Protein AF-A0A7Z1TUD6-F1 (afdb_monomer_lite)

Structure (mmCIF, N/CA/C/O backbone):
data_AF-A0A7Z1TUD6-F1
#
_entry.id   AF-A0A7Z1TUD6-F1
#
loop_
_atom_site.group_PDB
_atom_site.id
_atom_site.type_symbol
_atom_site.label_atom_id
_atom_site.label_alt_id
_atom_site.label_comp_id
_atom_site.label_asym_id
_atom_site.label_entity_id
_atom_site.label_seq_id
_atom_site.pdbx_PDB_ins_code
_atom_site.Cartn_x
_atom_site.Cartn_y
_atom_site.Cartn_z
_atom_site.occupancy
_atom_site.B_iso_or_equiv
_atom_site.auth_seq_id
_atom_site.auth_comp_id
_atom_site.auth_asym_id
_atom_site.auth_atom_id
_atom_site.pdbx_PDB_model_num
ATOM 1 N N . MET A 1 1 ? 1.712 -9.364 45.828 1.00 60.12 1 MET A N 1
ATOM 2 C CA . MET A 1 1 ? 0.567 -9.128 44.915 1.00 60.12 1 MET A CA 1
ATOM 3 C C . MET A 1 1 ? 0.888 -8.122 43.813 1.00 60.12 1 MET A C 1
ATOM 5 O O . MET A 1 1 ? 0.816 -8.519 42.663 1.00 60.12 1 MET A O 1
ATOM 9 N N . ARG A 1 2 ? 1.314 -6.882 44.109 1.00 55.66 2 ARG A N 1
ATOM 10 C CA . ARG A 1 2 ? 1.578 -5.843 43.081 1.00 55.66 2 ARG A CA 1
ATOM 11 C C . ARG A 1 2 ? 2.546 -6.240 41.950 1.00 55.66 2 ARG A C 1
ATOM 13 O O . ARG A 1 2 ? 2.266 -5.951 40.797 1.00 55.66 2 ARG A O 1
ATOM 20 N N . THR A 1 3 ? 3.640 -6.934 42.254 1.00 51.09 3 THR A N 1
ATOM 21 C CA . THR A 1 3 ? 4.621 -7.395 41.251 1.00 51.09 3 THR A CA 1
ATOM 22 C C . THR A 1 3 ? 4.080 -8.485 40.325 1.00 51.09 3 THR A C 1
ATOM 24 O O . THR A 1 3 ? 4.372 -8.472 39.138 1.00 51.09 3 THR A O 1
ATOM 27 N N . TRP A 1 4 ? 3.240 -9.386 40.835 1.00 43.59 4 TRP A N 1
ATOM 28 C CA . TRP A 1 4 ? 2.628 -10.454 40.037 1.00 43.59 4 TRP A CA 1
ATOM 29 C C . TRP A 1 4 ? 1.548 -9.925 39.086 1.00 43.59 4 TRP A C 1
ATOM 31 O O . TRP A 1 4 ? 1.472 -10.371 37.947 1.00 43.59 4 TRP A O 1
ATOM 41 N N . CYS A 1 5 ? 0.769 -8.927 39.517 1.00 48.91 5 CYS A N 1
ATOM 42 C CA . CYS A 1 5 ? -0.204 -8.256 38.652 1.00 48.91 5 CYS A CA 1
ATOM 43 C C . CYS A 1 5 ? 0.473 -7.492 37.502 1.00 48.91 5 CYS A C 1
ATOM 45 O O . CYS A 1 5 ? -0.014 -7.540 36.379 1.00 48.91 5 CYS A O 1
ATOM 47 N N . LEU A 1 6 ? 1.613 -6.837 37.758 1.00 43.72 6 LEU A N 1
ATOM 48 C CA . LEU A 1 6 ? 2.380 -6.136 36.720 1.00 43.72 6 LEU A CA 1
ATOM 49 C C . LEU A 1 6 ? 2.979 -7.100 35.687 1.00 43.72 6 LEU A C 1
ATOM 51 O O . LEU A 1 6 ? 2.879 -6.845 34.492 1.00 43.72 6 LEU A O 1
ATOM 55 N N . VAL A 1 7 ? 3.555 -8.224 36.126 1.00 47.66 7 VAL A N 1
ATOM 56 C CA . VAL A 1 7 ? 4.116 -9.234 35.210 1.00 47.66 7 VAL A CA 1
ATOM 57 C C . VAL A 1 7 ?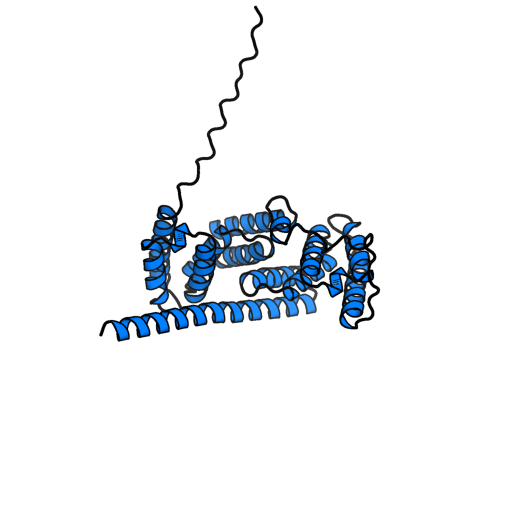 3.024 -9.871 34.346 1.00 47.66 7 VAL A C 1
ATOM 59 O O . VAL A 1 7 ? 3.207 -9.994 33.139 1.00 47.66 7 VAL A O 1
ATOM 62 N N . ALA A 1 8 ? 1.872 -10.220 34.925 1.00 41.47 8 ALA A N 1
ATOM 63 C CA . ALA A 1 8 ? 0.756 -10.782 34.164 1.00 41.47 8 ALA A CA 1
ATOM 64 C C . ALA A 1 8 ? 0.196 -9.789 33.128 1.00 41.47 8 ALA A C 1
ATOM 66 O O . ALA A 1 8 ? -0.029 -10.172 31.983 1.00 41.47 8 ALA A O 1
ATOM 67 N N . ALA A 1 9 ? 0.039 -8.511 33.495 1.00 51.41 9 ALA A N 1
ATOM 68 C CA . ALA A 1 9 ? -0.443 -7.475 32.580 1.00 51.41 9 ALA A CA 1
ATOM 69 C C . ALA A 1 9 ? 0.515 -7.241 31.396 1.00 51.41 9 ALA A C 1
ATOM 71 O O . ALA A 1 9 ? 0.067 -7.130 30.257 1.00 51.41 9 ALA A O 1
ATOM 72 N N . VAL A 1 10 ? 1.832 -7.232 31.640 1.00 60.38 10 VAL A N 1
ATOM 73 C CA . VAL A 1 10 ? 2.840 -7.097 30.572 1.00 60.38 10 VAL A CA 1
ATOM 74 C C . VAL A 1 10 ? 2.823 -8.304 29.630 1.00 60.38 10 VAL A C 1
ATOM 76 O O . VAL A 1 10 ? 2.875 -8.124 28.417 1.00 60.38 10 VAL A O 1
ATOM 79 N N . VAL A 1 11 ? 2.704 -9.528 30.154 1.00 54.75 11 VAL A N 1
ATOM 80 C CA . VAL A 1 11 ? 2.648 -10.746 29.324 1.00 54.75 11 VAL A CA 1
ATOM 81 C C . VAL A 1 11 ? 1.405 -10.763 28.429 1.00 54.75 11 VAL A C 1
ATOM 83 O O . VAL A 1 11 ? 1.514 -11.100 27.252 1.00 54.75 11 VAL A O 1
ATOM 86 N N . VAL A 1 12 ? 0.243 -10.357 28.951 1.00 59.28 12 VAL A N 1
ATOM 87 C CA . VAL A 1 12 ? -1.002 -10.279 28.167 1.00 59.28 12 VAL A CA 1
ATOM 88 C C . VAL A 1 12 ? -0.903 -9.210 27.077 1.00 59.28 12 VAL A C 1
ATOM 90 O O . VAL A 1 12 ? -1.203 -9.504 25.923 1.00 59.28 12 VAL A O 1
ATOM 93 N N . ALA A 1 13 ? -0.411 -8.010 27.399 1.00 60.38 13 ALA A N 1
ATOM 94 C CA . ALA A 1 13 ? -0.247 -6.935 26.417 1.00 60.38 13 ALA A CA 1
ATOM 95 C C . ALA A 1 13 ? 0.698 -7.330 25.266 1.00 60.38 13 ALA A C 1
ATOM 97 O O . ALA A 1 13 ? 0.404 -7.069 24.100 1.00 60.38 13 ALA A O 1
ATOM 98 N N . VAL A 1 14 ? 1.805 -8.017 25.577 1.00 69.81 14 VAL A N 1
ATOM 99 C CA . VAL A 1 14 ? 2.738 -8.534 24.563 1.00 69.81 14 VAL A CA 1
ATOM 100 C C . VAL A 1 14 ? 2.081 -9.616 23.702 1.00 69.81 14 VAL A C 1
ATOM 102 O O . VAL A 1 14 ? 2.233 -9.591 22.485 1.00 69.81 14 VAL A O 1
ATOM 105 N N . ALA A 1 15 ? 1.325 -10.543 24.296 1.00 63.84 15 ALA A N 1
ATOM 106 C CA . ALA A 1 15 ? 0.640 -11.595 23.546 1.00 63.84 15 ALA A CA 1
ATOM 107 C C . ALA A 1 15 ? -0.425 -11.037 22.584 1.00 63.84 15 ALA A C 1
ATOM 109 O O . ALA A 1 15 ? -0.518 -11.500 21.448 1.00 63.84 15 ALA A O 1
ATOM 110 N N . VAL A 1 16 ? -1.185 -10.019 23.006 1.00 71.44 16 VAL A N 1
ATOM 111 C CA . VAL A 1 16 ? -2.174 -9.337 22.153 1.00 71.44 16 VAL A CA 1
ATOM 112 C C . VAL A 1 16 ? -1.493 -8.622 20.988 1.00 71.44 16 VAL A C 1
ATOM 114 O O . VAL A 1 16 ? -1.919 -8.785 19.847 1.00 71.44 16 VAL A O 1
ATOM 117 N N . ALA A 1 17 ? -0.401 -7.894 21.244 1.00 73.00 17 ALA A N 1
ATOM 118 C CA . ALA A 1 17 ? 0.365 -7.253 20.179 1.00 73.00 17 ALA A CA 1
ATOM 119 C C . ALA A 1 17 ? 0.900 -8.287 19.172 1.00 73.00 17 ALA A C 1
ATOM 121 O O . ALA A 1 17 ? 0.728 -8.118 17.969 1.00 73.00 17 ALA A O 1
ATOM 122 N N . LEU A 1 18 ? 1.481 -9.395 19.647 1.00 73.69 18 LEU A N 1
ATOM 123 C CA . LEU A 1 18 ? 1.974 -10.467 18.777 1.00 73.69 18 LEU A CA 1
ATOM 124 C C . LEU A 1 18 ? 0.861 -11.093 17.926 1.00 73.69 18 LEU A C 1
ATOM 126 O O . LEU A 1 18 ? 1.078 -11.322 16.740 1.00 73.69 18 LEU A O 1
ATOM 130 N N . GLY A 1 19 ? -0.326 -11.332 18.494 1.00 77.75 19 GLY A N 1
ATOM 131 C CA . GLY A 1 19 ? -1.481 -11.837 17.742 1.00 77.75 19 GLY A CA 1
ATOM 132 C C . GLY A 1 19 ? -1.977 -10.856 16.674 1.00 77.75 19 GLY A C 1
ATOM 133 O O . GLY A 1 19 ? -2.267 -11.260 15.547 1.00 77.75 19 GLY A O 1
ATOM 134 N N . ALA A 1 20 ? -1.999 -9.561 16.996 1.00 79.88 20 ALA A N 1
ATOM 135 C CA . ALA A 1 20 ? -2.375 -8.495 16.072 1.00 79.88 20 ALA A CA 1
ATOM 136 C C . ALA A 1 20 ? -1.410 -8.395 14.875 1.00 79.88 20 ALA A C 1
ATOM 138 O O . ALA A 1 20 ? -1.847 -8.384 13.723 1.00 79.88 20 ALA A O 1
ATOM 139 N N . TYR A 1 21 ? -0.098 -8.418 15.131 1.00 83.38 21 TYR A N 1
ATOM 140 C CA . TYR A 1 21 ? 0.920 -8.406 14.076 1.00 83.38 21 TYR A CA 1
ATOM 141 C C . TYR A 1 21 ? 0.962 -9.710 13.264 1.00 83.38 21 TYR A C 1
ATOM 143 O O . TYR A 1 21 ? 1.135 -9.655 12.048 1.00 83.38 21 TYR A O 1
ATOM 151 N N . ALA A 1 22 ? 0.758 -10.874 13.893 1.00 86.81 22 ALA A N 1
ATOM 152 C CA . ALA A 1 22 ? 0.655 -12.149 13.175 1.00 86.81 22 ALA A CA 1
ATOM 153 C C . ALA A 1 22 ? -0.517 -12.135 12.184 1.00 86.81 22 ALA A C 1
ATOM 155 O O . ALA A 1 22 ? -0.348 -12.480 11.019 1.00 86.81 22 ALA A O 1
ATOM 156 N N . SER A 1 23 ? -1.668 -11.621 12.620 1.00 88.50 23 SER A N 1
ATOM 157 C CA . SER A 1 23 ? -2.852 -11.505 11.772 1.00 88.50 23 SER A CA 1
ATOM 158 C C . SER A 1 23 ? -2.620 -10.555 10.579 1.00 88.50 23 SER A C 1
ATOM 160 O O . SER A 1 23 ? -3.166 -10.785 9.502 1.00 88.50 23 SER A O 1
ATOM 162 N N . MET A 1 24 ? -1.797 -9.502 10.732 1.00 91.25 24 MET A N 1
ATOM 163 C CA . MET A 1 24 ? -1.404 -8.639 9.603 1.00 91.25 24 MET A CA 1
ATOM 164 C C . MET A 1 24 ? -0.530 -9.412 8.613 1.00 91.25 24 MET A C 1
ATOM 166 O O . MET A 1 24 ? -0.748 -9.321 7.409 1.00 91.25 24 MET A O 1
ATOM 170 N N . GLY A 1 25 ? 0.429 -10.193 9.118 1.00 93.00 25 GLY A N 1
ATOM 171 C CA . GLY A 1 25 ? 1.286 -11.053 8.302 1.00 93.00 25 GLY A CA 1
ATOM 172 C C . GLY A 1 25 ? 0.485 -12.045 7.460 1.00 93.00 25 GLY A C 1
ATOM 173 O O . GLY A 1 25 ? 0.663 -12.093 6.244 1.00 93.00 25 GLY A O 1
ATOM 174 N N . ASP A 1 26 ? -0.443 -12.770 8.088 1.00 94.25 26 ASP A N 1
ATOM 175 C CA . ASP A 1 26 ? -1.298 -13.751 7.411 1.00 94.25 26 ASP A CA 1
ATOM 176 C C . ASP A 1 26 ? -2.154 -13.099 6.315 1.00 94.25 26 ASP A C 1
ATOM 178 O O . ASP A 1 26 ? -2.236 -13.612 5.195 1.00 94.25 26 ASP A O 1
ATOM 182 N N . ARG A 1 27 ? -2.749 -11.932 6.607 1.00 94.94 27 ARG A N 1
ATOM 183 C CA . ARG A 1 27 ? -3.555 -11.192 5.629 1.00 94.94 27 ARG A CA 1
ATOM 184 C C . ARG A 1 27 ? -2.715 -10.664 4.466 1.00 94.94 27 ARG A C 1
ATOM 186 O O . ARG A 1 27 ? -3.145 -10.757 3.318 1.00 94.94 27 ARG A O 1
ATOM 193 N N . GLY A 1 28 ? -1.533 -10.119 4.747 1.00 96.19 28 GLY A N 1
ATOM 194 C CA . GLY A 1 28 ? -0.603 -9.651 3.719 1.00 96.19 28 GLY A CA 1
ATOM 195 C C . GLY A 1 28 ? -0.176 -10.778 2.779 1.00 96.19 28 GLY A C 1
ATOM 196 O O . GLY A 1 28 ? -0.236 -10.622 1.564 1.00 96.19 28 GLY A O 1
ATOM 197 N N . GLU A 1 29 ? 0.165 -11.942 3.328 1.00 96.38 29 GLU A N 1
ATOM 198 C CA . GLU A 1 29 ? 0.565 -13.127 2.563 1.00 96.38 29 GLU A CA 1
ATOM 199 C C . GLU A 1 29 ? -0.582 -13.695 1.703 1.00 96.38 29 GLU A C 1
ATOM 201 O O . GLU A 1 29 ? -0.369 -14.107 0.561 1.00 96.38 29 GLU A O 1
ATOM 206 N N . GLU A 1 30 ? -1.817 -13.700 2.215 1.00 97.50 30 GLU A N 1
ATOM 207 C CA . GLU A 1 30 ? -3.006 -14.072 1.438 1.00 97.50 30 GLU A CA 1
ATOM 208 C C . GLU A 1 30 ? -3.206 -13.144 0.231 1.00 97.50 30 GLU A C 1
ATOM 210 O O . GLU A 1 30 ? -3.328 -13.618 -0.901 1.00 97.50 30 GLU A O 1
ATOM 215 N N . LEU A 1 31 ? -3.195 -11.828 0.468 1.00 98.12 31 LEU A N 1
ATOM 216 C CA . LEU A 1 31 ? -3.352 -10.814 -0.576 1.00 98.12 31 LEU A CA 1
ATOM 217 C C . LEU A 1 31 ? -2.228 -10.899 -1.613 1.00 98.12 31 LEU A C 1
ATOM 219 O O . LEU A 1 31 ? -2.489 -10.815 -2.812 1.00 98.12 31 LEU A O 1
ATOM 223 N N . PHE A 1 32 ? -0.992 -11.118 -1.165 1.00 98.00 32 PHE A N 1
ATOM 224 C CA . PHE A 1 32 ? 0.161 -11.249 -2.046 1.00 98.00 32 PHE A CA 1
ATOM 225 C C . PHE A 1 32 ? 0.016 -12.441 -2.991 1.00 98.00 32 PHE A C 1
ATOM 227 O O . PHE A 1 32 ? 0.208 -12.302 -4.201 1.00 98.00 32 PHE A O 1
ATOM 234 N N . ARG A 1 33 ? -0.360 -13.608 -2.453 1.00 98.06 33 ARG A N 1
ATOM 235 C CA . ARG A 1 33 ? -0.559 -14.830 -3.242 1.00 98.06 33 ARG A CA 1
ATOM 236 C C . ARG A 1 33 ? -1.632 -14.645 -4.306 1.00 98.06 33 ARG A C 1
ATOM 238 O O . ARG A 1 33 ? -1.466 -15.123 -5.426 1.00 98.06 33 ARG A O 1
ATOM 245 N N . GLU A 1 34 ? -2.700 -13.937 -3.965 1.00 98.31 34 GLU A N 1
ATOM 246 C CA . GLU A 1 34 ? -3.772 -13.635 -4.905 1.00 98.31 34 GLU A CA 1
ATOM 247 C C . GLU A 1 34 ? -3.320 -12.667 -6.006 1.00 98.31 34 GLU A C 1
ATOM 249 O O . GLU A 1 34 ? -3.593 -12.906 -7.182 1.00 98.31 34 GLU A O 1
ATOM 254 N N . GLY A 1 35 ? -2.533 -11.642 -5.661 1.00 98.12 35 GLY A N 1
ATOM 255 C CA . GLY A 1 35 ? -1.905 -10.761 -6.649 1.00 98.12 35 GLY A CA 1
ATOM 256 C C . GLY A 1 35 ? -0.996 -11.520 -7.621 1.00 98.12 35 GLY A C 1
ATOM 257 O O . GLY A 1 35 ? -1.073 -11.315 -8.832 1.00 98.12 35 GLY A O 1
ATOM 258 N N . VAL A 1 36 ? -0.184 -12.458 -7.116 1.00 97.31 36 VAL A N 1
ATOM 259 C CA . VAL A 1 36 ? 0.658 -13.333 -7.955 1.00 97.31 36 VAL A CA 1
ATOM 260 C C . VAL A 1 36 ? -0.190 -14.212 -8.874 1.00 97.31 36 VAL A C 1
ATOM 262 O O . VAL A 1 36 ? 0.134 -14.343 -10.055 1.00 97.31 36 VAL A O 1
ATOM 265 N N . ARG A 1 37 ? -1.277 -14.801 -8.359 1.00 98.38 37 ARG A N 1
ATOM 266 C CA . ARG A 1 37 ? -2.196 -15.631 -9.150 1.00 98.38 37 ARG A CA 1
ATOM 267 C C . ARG A 1 37 ? -2.795 -14.836 -10.313 1.00 98.38 37 ARG A C 1
ATOM 269 O O . ARG A 1 37 ? -2.702 -15.285 -11.451 1.00 98.38 37 ARG A O 1
ATOM 276 N N . LEU A 1 38 ? -3.342 -13.652 -10.036 1.00 98.06 38 LEU A N 1
ATOM 277 C CA . LEU A 1 38 ? -3.955 -12.778 -11.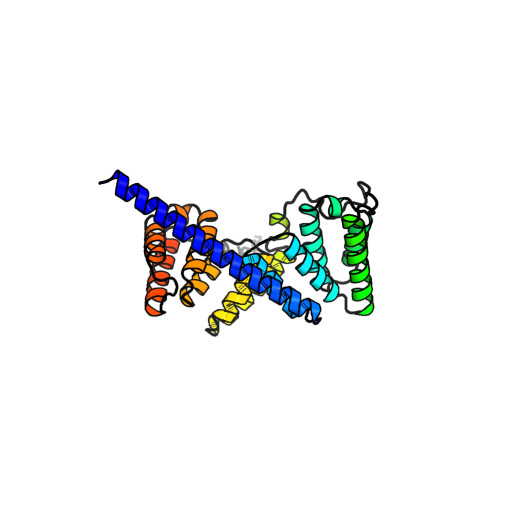044 1.00 98.06 38 LEU A CA 1
ATOM 278 C C . LEU A 1 38 ? -2.944 -12.300 -12.092 1.00 98.06 38 LEU A C 1
ATOM 280 O O . LEU A 1 38 ? -3.233 -12.344 -13.286 1.00 98.06 38 LEU A O 1
ATOM 284 N N . ALA A 1 39 ? -1.726 -11.941 -11.674 1.00 96.25 39 ALA A N 1
ATOM 285 C CA . ALA A 1 39 ? -0.658 -11.578 -12.605 1.00 96.25 39 ALA A CA 1
ATOM 286 C C . ALA A 1 39 ? -0.294 -12.746 -13.540 1.00 96.25 39 ALA A C 1
ATOM 288 O O . ALA A 1 39 ? -0.070 -12.537 -14.731 1.00 96.25 39 ALA A O 1
ATOM 289 N N . GLY A 1 40 ? -0.273 -13.979 -13.021 1.00 95.25 40 GLY A N 1
ATOM 290 C CA . GLY A 1 40 ? -0.055 -15.192 -13.815 1.00 95.25 40 GLY A CA 1
ATOM 291 C C . GLY A 1 40 ? -1.183 -15.498 -14.808 1.00 95.25 40 GLY A C 1
ATOM 292 O O . GLY A 1 40 ? -0.941 -16.125 -15.837 1.00 95.25 40 GLY A O 1
ATOM 293 N N . GLU A 1 41 ? -2.399 -15.029 -14.529 1.00 97.75 41 GLU A N 1
ATOM 294 C CA . GLU A 1 41 ? -3.565 -15.121 -15.420 1.00 97.75 41 GLU A CA 1
ATOM 295 C C . GLU A 1 41 ? -3.656 -13.955 -16.417 1.00 97.75 41 GLU A C 1
ATOM 297 O O . GLU A 1 41 ? -4.491 -13.982 -17.322 1.00 97.75 41 GLU A O 1
ATOM 302 N N . GLY A 1 42 ? -2.782 -12.953 -16.285 1.00 95.88 42 GLY A N 1
ATOM 303 C CA . GLY A 1 42 ? -2.763 -11.751 -17.116 1.00 95.88 42 GLY A CA 1
ATOM 304 C C . GLY A 1 42 ? -3.747 -10.659 -16.685 1.00 95.88 42 GLY A C 1
ATOM 305 O O . GLY A 1 42 ? -3.872 -9.661 -17.393 1.00 95.88 42 GLY A O 1
ATOM 306 N N . ASP A 1 43 ? -4.423 -10.809 -15.540 1.00 98.25 43 ASP A N 1
ATOM 307 C CA . ASP A 1 43 ? -5.245 -9.754 -14.933 1.00 98.25 43 ASP A CA 1
ATOM 308 C C . ASP A 1 43 ? -4.353 -8.818 -14.105 1.00 98.25 43 ASP A C 1
ATOM 310 O O . ASP A 1 43 ? -4.241 -8.919 -12.879 1.00 98.25 43 ASP A O 1
ATOM 314 N N . TYR A 1 44 ? -3.647 -7.929 -14.802 1.00 98.00 44 TYR A N 1
ATOM 315 C CA . TYR A 1 44 ? -2.688 -7.019 -14.181 1.00 98.00 44 TYR A CA 1
ATOM 316 C C . TYR A 1 44 ? -3.368 -5.901 -13.384 1.00 98.00 44 TYR A C 1
ATOM 318 O O . TYR A 1 44 ? -2.809 -5.456 -12.383 1.00 98.00 44 TYR A O 1
ATOM 326 N N . GLU A 1 45 ? -4.568 -5.458 -13.767 1.00 98.12 45 GLU A N 1
ATOM 327 C CA . GLU A 1 45 ? -5.361 -4.512 -12.980 1.00 98.12 45 GLU A CA 1
ATOM 328 C C . GLU A 1 45 ? -5.775 -5.117 -11.633 1.00 98.12 45 GLU A C 1
ATOM 330 O O . GLU A 1 45 ? -5.580 -4.489 -10.585 1.00 98.12 45 GLU A O 1
ATOM 335 N N . GLY A 1 46 ? -6.298 -6.347 -11.645 1.00 98.19 46 GLY A N 1
ATOM 336 C CA . GLY A 1 46 ? -6.615 -7.097 -10.435 1.00 98.19 46 GLY A CA 1
ATOM 337 C C . GLY A 1 46 ? -5.370 -7.356 -9.587 1.00 98.19 46 GLY A C 1
ATOM 338 O O . GLY A 1 46 ? -5.377 -7.103 -8.379 1.00 98.19 46 GLY A O 1
ATOM 339 N N . ALA A 1 47 ? -4.269 -7.775 -10.214 1.00 98.56 47 ALA A N 1
ATOM 340 C CA . ALA A 1 47 ? -3.004 -8.017 -9.527 1.00 98.56 47 ALA A CA 1
ATOM 341 C C . ALA A 1 47 ? -2.480 -6.769 -8.804 1.00 98.56 47 ALA A C 1
ATOM 343 O O . ALA A 1 47 ? -2.128 -6.851 -7.626 1.00 98.56 47 ALA A O 1
ATOM 344 N N . VAL A 1 48 ? -2.486 -5.603 -9.467 1.00 98.50 48 VAL A N 1
ATOM 345 C CA . VAL A 1 48 ? -2.110 -4.320 -8.849 1.00 98.50 48 VAL A CA 1
ATOM 346 C C . VAL A 1 48 ? -2.955 -4.054 -7.616 1.00 98.50 48 VAL A C 1
ATOM 348 O O . VAL A 1 48 ? -2.392 -3.754 -6.567 1.00 98.50 48 VAL A O 1
ATOM 351 N N . ALA A 1 49 ? -4.278 -4.217 -7.698 1.00 98.31 49 ALA A N 1
ATOM 352 C CA . ALA A 1 49 ? -5.145 -3.980 -6.551 1.00 98.31 49 ALA A CA 1
ATOM 353 C C . ALA A 1 49 ? -4.761 -4.868 -5.355 1.00 98.31 49 ALA A C 1
ATOM 355 O O . ALA A 1 49 ? -4.683 -4.378 -4.232 1.00 98.31 49 ALA A O 1
ATOM 356 N N . PHE A 1 50 ? -4.460 -6.150 -5.568 1.00 98.56 50 PHE A N 1
ATOM 357 C CA . PHE A 1 50 ? -4.030 -7.045 -4.489 1.00 98.56 50 PHE A CA 1
ATOM 358 C C . PHE A 1 50 ? -2.622 -6.736 -3.959 1.00 98.56 50 PHE A C 1
ATOM 360 O O . PHE A 1 50 ? -2.406 -6.760 -2.743 1.00 98.56 50 PHE A O 1
ATOM 367 N N . PHE A 1 51 ? -1.670 -6.380 -4.823 1.00 98.50 51 PHE A N 1
ATOM 368 C CA . PHE A 1 51 ? -0.334 -5.968 -4.388 1.00 98.50 51 PHE A CA 1
ATOM 369 C C . PHE A 1 51 ? -0.351 -4.644 -3.615 1.00 98.50 51 PHE A C 1
ATOM 371 O O . PHE A 1 51 ? 0.288 -4.533 -2.572 1.00 98.50 51 PHE A O 1
ATOM 378 N N . GLU A 1 52 ? -1.127 -3.657 -4.059 1.00 98.12 52 GLU A N 1
ATOM 379 C CA . GLU A 1 52 ? -1.330 -2.401 -3.332 1.00 98.12 52 GLU A CA 1
ATOM 380 C C . GLU A 1 52 ? -1.915 -2.673 -1.937 1.00 98.12 52 GLU A C 1
ATOM 382 O O . GLU A 1 52 ? -1.412 -2.154 -0.942 1.00 98.12 52 GLU A O 1
ATOM 387 N N . ARG A 1 53 ? -2.923 -3.551 -1.829 1.00 98.12 53 ARG A N 1
ATOM 388 C CA . ARG A 1 53 ? -3.489 -3.949 -0.527 1.00 98.12 53 ARG A CA 1
ATOM 389 C C . ARG A 1 53 ? -2.476 -4.673 0.354 1.00 98.12 53 ARG A C 1
ATOM 391 O O . ARG A 1 53 ? -2.435 -4.437 1.557 1.00 98.12 53 ARG A O 1
ATOM 398 N N . THR A 1 54 ? -1.623 -5.512 -0.232 1.00 98.12 54 THR A N 1
ATOM 399 C CA . THR A 1 54 ? -0.534 -6.195 0.487 1.00 98.12 54 THR A CA 1
ATOM 400 C C . THR A 1 54 ? 0.370 -5.189 1.207 1.00 98.12 54 THR A C 1
ATOM 402 O O . THR A 1 54 ? 0.762 -5.419 2.353 1.00 98.12 54 THR A O 1
ATOM 405 N N . MET A 1 55 ? 0.650 -4.035 0.587 1.00 95.50 55 MET A N 1
ATOM 406 C CA . MET A 1 55 ? 1.492 -2.989 1.181 1.00 95.50 55 MET A CA 1
ATOM 407 C C . MET A 1 55 ? 0.914 -2.381 2.468 1.00 95.50 55 MET A C 1
ATOM 409 O O . MET A 1 55 ? 1.682 -1.850 3.270 1.00 95.50 55 MET A O 1
ATOM 413 N N . ALA A 1 56 ? -0.401 -2.468 2.700 1.00 94.56 56 ALA A N 1
ATOM 414 C CA . ALA A 1 56 ? -1.022 -2.000 3.942 1.00 94.56 56 ALA A CA 1
ATOM 415 C C . ALA A 1 56 ? -0.660 -2.867 5.159 1.00 94.56 56 ALA A C 1
ATOM 417 O O . ALA A 1 56 ? -0.663 -2.373 6.287 1.00 94.56 56 ALA A O 1
ATOM 418 N N . TYR A 1 57 ? -0.352 -4.144 4.926 1.00 94.38 57 TYR A N 1
ATOM 419 C CA . TYR A 1 57 ? -0.150 -5.153 5.965 1.00 94.38 57 TYR A CA 1
ATOM 420 C C . TYR A 1 57 ? 1.311 -5.570 6.100 1.00 94.38 57 TYR A C 1
ATOM 422 O O . TYR A 1 57 ? 1.860 -5.620 7.199 1.00 94.38 57 TYR A O 1
ATOM 430 N N . THR A 1 58 ? 1.955 -5.846 4.970 1.00 91.50 58 THR A N 1
ATOM 431 C CA . THR A 1 58 ? 3.334 -6.327 4.893 1.00 91.50 58 THR A CA 1
ATOM 432 C C . THR A 1 58 ? 4.077 -5.518 3.832 1.00 91.50 58 THR A C 1
ATOM 434 O O . THR A 1 58 ? 4.315 -6.012 2.724 1.00 91.50 58 THR A O 1
ATOM 437 N N . PRO A 1 59 ? 4.423 -4.250 4.125 1.00 90.00 59 PRO A N 1
ATOM 438 C CA . PRO A 1 59 ? 5.132 -3.411 3.172 1.00 90.00 59 PRO A CA 1
ATOM 439 C C . PRO A 1 59 ? 6.530 -3.979 2.921 1.00 90.00 59 PRO A C 1
ATOM 441 O O . PRO A 1 59 ? 7.378 -3.995 3.814 1.00 90.00 59 PRO A O 1
ATOM 444 N N . THR A 1 60 ? 6.785 -4.433 1.695 1.00 91.19 60 THR A N 1
ATOM 445 C CA . THR A 1 60 ? 8.095 -4.952 1.287 1.00 91.19 60 THR A CA 1
ATOM 446 C C . THR A 1 60 ? 8.502 -4.408 -0.076 1.00 91.19 60 THR A C 1
ATOM 448 O O . THR A 1 60 ? 7.670 -4.073 -0.919 1.00 91.19 60 THR A O 1
ATOM 451 N N . VAL A 1 61 ? 9.812 -4.340 -0.299 1.00 89.25 61 VAL A N 1
ATOM 452 C CA . VAL A 1 61 ? 10.402 -3.855 -1.554 1.00 89.25 61 VAL A CA 1
ATOM 453 C C . VAL A 1 61 ? 10.029 -4.773 -2.732 1.00 89.25 61 VAL A C 1
ATOM 455 O O . VAL A 1 61 ? 9.770 -4.287 -3.828 1.00 89.25 61 VAL A O 1
ATOM 458 N N . ASN A 1 62 ? 9.866 -6.080 -2.498 1.00 91.00 62 ASN A N 1
ATOM 459 C CA . ASN A 1 62 ? 9.436 -7.037 -3.527 1.00 91.00 62 ASN A CA 1
ATOM 460 C C . ASN A 1 62 ? 7.998 -6.792 -4.008 1.00 91.00 62 ASN A C 1
ATOM 462 O O . ASN A 1 62 ? 7.707 -6.923 -5.193 1.00 91.00 62 ASN A O 1
ATOM 466 N N . VAL A 1 63 ? 7.086 -6.408 -3.110 1.00 95.12 63 VAL A N 1
ATOM 467 C CA . VAL A 1 63 ? 5.712 -6.060 -3.507 1.00 95.12 63 VAL A CA 1
ATOM 468 C C . VAL A 1 63 ? 5.714 -4.787 -4.355 1.00 95.12 63 VAL A C 1
ATOM 470 O O . VAL A 1 63 ? 5.021 -4.724 -5.367 1.00 95.12 63 VAL A O 1
ATOM 473 N N . LEU A 1 64 ? 6.544 -3.800 -3.998 1.00 93.50 64 LEU A N 1
ATOM 474 C CA . LEU A 1 64 ? 6.714 -2.578 -4.786 1.00 93.50 64 LEU A CA 1
ATOM 475 C C . LEU A 1 64 ? 7.230 -2.868 -6.206 1.00 93.50 64 LEU A C 1
ATOM 477 O O . LEU A 1 64 ? 6.728 -2.278 -7.161 1.00 93.50 64 LEU A O 1
ATOM 481 N N . TRP A 1 65 ? 8.177 -3.800 -6.355 1.00 95.62 65 TRP A N 1
ATOM 482 C CA . TRP A 1 65 ? 8.625 -4.284 -7.665 1.00 95.62 65 TRP A CA 1
ATOM 483 C C . TRP A 1 65 ? 7.470 -4.854 -8.491 1.00 95.62 65 TRP A C 1
ATOM 485 O O . TRP A 1 65 ? 7.287 -4.462 -9.643 1.00 95.62 65 TRP A O 1
ATOM 495 N N . ASN A 1 66 ? 6.644 -5.719 -7.895 1.00 97.19 66 ASN A N 1
ATOM 496 C CA . ASN A 1 66 ? 5.501 -6.322 -8.583 1.00 97.19 66 ASN A CA 1
ATOM 497 C C . ASN A 1 66 ? 4.468 -5.277 -9.032 1.00 97.19 66 ASN A C 1
ATOM 499 O O . ASN A 1 66 ? 3.976 -5.355 -10.159 1.00 97.19 66 ASN A O 1
ATOM 503 N N . ILE A 1 67 ? 4.177 -4.275 -8.194 1.00 97.75 67 ILE A N 1
ATOM 504 C CA . ILE A 1 67 ? 3.312 -3.140 -8.562 1.00 97.75 67 ILE A CA 1
ATOM 505 C C . ILE A 1 67 ? 3.895 -2.408 -9.775 1.00 97.75 67 ILE A C 1
ATOM 507 O O . ILE A 1 67 ? 3.188 -2.155 -10.752 1.00 97.75 67 ILE A O 1
ATOM 511 N N . ALA A 1 68 ? 5.196 -2.105 -9.742 1.00 97.25 68 ALA A N 1
ATOM 512 C CA . ALA A 1 68 ? 5.871 -1.402 -10.824 1.00 97.25 68 ALA A CA 1
ATOM 513 C C . ALA A 1 68 ? 5.807 -2.188 -12.145 1.00 97.25 68 ALA A C 1
ATOM 515 O O . ALA A 1 68 ? 5.437 -1.635 -13.180 1.00 97.25 68 ALA A O 1
ATOM 516 N N . CYS A 1 69 ? 6.089 -3.491 -12.084 1.00 97.75 69 CYS A N 1
ATOM 517 C CA . CYS A 1 69 ? 6.013 -4.422 -13.207 1.00 97.75 69 CYS A CA 1
ATOM 518 C C . CYS A 1 69 ? 4.620 -4.445 -13.841 1.00 97.75 69 CYS A C 1
ATOM 520 O O . CYS A 1 69 ? 4.486 -4.279 -15.053 1.00 97.75 69 CYS A O 1
ATOM 522 N N . CYS A 1 70 ? 3.573 -4.576 -13.025 1.00 98.38 70 CYS A N 1
ATOM 523 C CA . CYS A 1 70 ? 2.207 -4.549 -13.533 1.00 98.38 70 CYS A CA 1
ATOM 524 C C . CYS A 1 70 ? 1.892 -3.202 -14.196 1.00 98.38 70 CYS A C 1
ATOM 526 O O . CYS A 1 70 ? 1.314 -3.176 -15.277 1.00 98.38 70 CYS A O 1
ATOM 528 N N . HIS A 1 71 ? 2.330 -2.074 -13.629 1.00 98.44 71 HIS A N 1
ATOM 529 C CA . HIS A 1 71 ? 2.135 -0.768 -14.263 1.00 98.44 71 HIS A CA 1
ATOM 530 C C . HIS A 1 71 ? 2.854 -0.611 -15.609 1.00 98.44 71 HIS A C 1
ATOM 532 O O . HIS A 1 71 ? 2.318 0.074 -16.481 1.00 98.44 71 HIS A O 1
ATOM 538 N N . VAL A 1 72 ? 4.005 -1.261 -15.822 1.00 98.19 72 VAL A N 1
ATOM 539 C CA . VAL A 1 72 ? 4.645 -1.324 -17.150 1.00 98.19 72 VAL A CA 1
ATOM 540 C C . VAL A 1 72 ? 3.732 -2.042 -18.144 1.00 98.19 72 VAL A C 1
ATOM 542 O O . VAL A 1 72 ? 3.451 -1.504 -19.216 1.00 98.19 72 VAL A O 1
ATOM 545 N N . VAL A 1 73 ? 3.204 -3.212 -17.769 1.00 97.88 73 VAL A N 1
ATOM 546 C CA . VAL A 1 73 ? 2.309 -4.009 -18.628 1.00 97.88 73 VAL A CA 1
ATOM 547 C C . VAL A 1 73 ? 0.980 -3.295 -18.900 1.00 97.88 73 VAL A C 1
ATOM 549 O O . VAL A 1 73 ? 0.448 -3.350 -20.009 1.00 97.88 73 VAL A O 1
ATOM 552 N N . LEU A 1 74 ? 0.472 -2.551 -17.919 1.00 98.06 74 LEU A N 1
ATOM 553 C CA . LEU A 1 74 ? -0.725 -1.718 -18.049 1.00 98.06 74 LEU A CA 1
ATOM 554 C C . LEU A 1 74 ? -0.480 -0.432 -18.854 1.00 98.06 74 LEU A C 1
ATOM 556 O O . LEU A 1 74 ? -1.433 0.216 -19.285 1.00 98.06 74 LEU A O 1
ATOM 560 N N . GLY A 1 75 ? 0.781 -0.061 -19.092 1.00 97.88 75 GLY A N 1
ATOM 561 C CA . GLY A 1 75 ? 1.145 1.181 -19.771 1.00 97.88 75 GLY A CA 1
ATOM 562 C C . GLY A 1 75 ? 0.944 2.436 -18.915 1.00 97.88 75 GLY A C 1
ATOM 563 O O . GLY A 1 75 ? 0.879 3.536 -19.463 1.00 97.88 75 GLY A O 1
ATOM 564 N N . ASN A 1 76 ? 0.861 2.289 -17.588 1.00 97.75 76 ASN A N 1
ATOM 565 C CA . ASN A 1 76 ? 0.742 3.384 -16.623 1.00 97.75 76 ASN A CA 1
ATOM 566 C C . ASN A 1 76 ? 2.128 3.977 -16.340 1.00 97.75 76 ASN A C 1
ATOM 568 O O . ASN A 1 76 ? 2.709 3.765 -15.273 1.00 97.75 76 ASN A O 1
ATOM 572 N N . ARG A 1 77 ? 2.662 4.712 -17.319 1.00 97.31 77 ARG A N 1
ATOM 573 C CA . ARG A 1 77 ? 4.052 5.189 -17.366 1.00 97.31 77 ARG A CA 1
ATOM 574 C C . ARG A 1 77 ? 4.497 5.883 -16.082 1.00 97.31 77 ARG A C 1
ATOM 576 O O . ARG A 1 77 ? 5.551 5.557 -15.544 1.00 97.31 77 ARG A O 1
ATOM 583 N N . ASP A 1 78 ? 3.693 6.815 -15.577 1.00 96.12 78 ASP A N 1
ATOM 584 C CA . ASP A 1 78 ? 4.061 7.628 -14.412 1.00 96.12 78 ASP A CA 1
ATOM 585 C C . ASP A 1 78 ? 4.205 6.782 -13.132 1.00 96.12 78 ASP A C 1
ATOM 587 O O . ASP A 1 78 ? 5.176 6.937 -12.390 1.00 96.12 78 ASP A O 1
ATOM 591 N N . LEU A 1 79 ? 3.262 5.864 -12.884 1.00 96.38 79 LEU A N 1
ATOM 592 C CA . LEU A 1 79 ? 3.289 4.981 -11.712 1.00 96.38 79 LEU A CA 1
ATOM 593 C C . LEU A 1 79 ? 4.384 3.919 -11.832 1.00 96.38 79 LEU A C 1
ATOM 595 O O . LEU A 1 79 ? 5.069 3.649 -10.848 1.00 96.38 79 LEU A O 1
ATOM 599 N N . ALA A 1 80 ? 4.597 3.370 -13.033 1.00 97.75 80 ALA A N 1
ATOM 600 C CA . ALA A 1 80 ? 5.685 2.434 -13.299 1.00 97.75 80 ALA A CA 1
ATOM 601 C C . ALA A 1 80 ? 7.049 3.054 -12.957 1.00 97.75 80 ALA A C 1
ATOM 603 O O . ALA A 1 80 ? 7.808 2.483 -12.175 1.00 97.75 80 ALA A O 1
ATOM 604 N N . VAL A 1 81 ? 7.331 4.254 -13.482 1.00 96.56 81 VAL A N 1
ATOM 605 C CA . VAL A 1 81 ? 8.589 4.968 -13.213 1.00 96.56 81 VAL A CA 1
ATOM 606 C C . VAL A 1 81 ? 8.720 5.301 -11.735 1.00 96.56 81 VAL A C 1
ATOM 608 O O . VAL A 1 81 ? 9.778 5.057 -11.168 1.00 96.56 81 VAL A O 1
ATOM 611 N N . SER A 1 82 ? 7.669 5.820 -11.094 1.00 94.31 82 SER A N 1
ATOM 612 C CA . SER A 1 82 ? 7.729 6.188 -9.674 1.00 94.31 82 SER A CA 1
ATOM 613 C C . SER A 1 82 ? 8.017 4.982 -8.770 1.00 94.31 82 SER A C 1
ATOM 615 O O . SER A 1 82 ? 8.875 5.057 -7.888 1.00 94.31 82 SER A O 1
ATOM 617 N N . CYS A 1 83 ? 7.369 3.841 -9.027 1.00 94.75 83 CYS A N 1
ATOM 618 C CA . CYS A 1 83 ? 7.585 2.621 -8.253 1.00 94.75 83 CYS A CA 1
ATOM 619 C C . CYS A 1 83 ? 8.970 2.001 -8.509 1.00 94.75 83 CYS A C 1
ATOM 621 O O . CYS A 1 83 ? 9.622 1.603 -7.545 1.00 94.75 83 CYS A O 1
ATOM 623 N N . LEU A 1 84 ? 9.455 1.969 -9.760 1.00 95.94 84 LEU A N 1
ATOM 624 C CA . LEU A 1 84 ? 10.820 1.514 -10.086 1.00 95.94 84 LEU A CA 1
ATOM 625 C C . LEU A 1 84 ? 11.875 2.423 -9.445 1.00 95.94 84 LEU A C 1
ATOM 627 O O . LEU A 1 84 ? 12.817 1.945 -8.821 1.00 95.94 84 LEU A O 1
ATOM 631 N N . ASP A 1 85 ? 11.679 3.737 -9.527 1.00 94.44 85 ASP A N 1
ATOM 632 C CA . ASP A 1 85 ? 12.564 4.730 -8.925 1.00 94.44 85 ASP A CA 1
ATOM 633 C C . ASP A 1 85 ? 12.623 4.577 -7.395 1.00 94.44 85 ASP A C 1
ATOM 635 O O . ASP A 1 85 ? 13.702 4.652 -6.816 1.00 94.44 85 ASP A O 1
ATOM 639 N N . ARG A 1 86 ? 11.496 4.305 -6.718 1.00 92.19 86 ARG A N 1
ATOM 640 C CA . ARG A 1 86 ? 11.479 3.960 -5.282 1.00 92.19 86 ARG A CA 1
ATOM 641 C C . ARG A 1 86 ? 12.129 2.607 -4.987 1.00 92.19 86 ARG A C 1
ATOM 643 O O . ARG A 1 86 ? 12.839 2.494 -3.994 1.00 92.19 86 ARG A O 1
ATOM 650 N N . TYR A 1 87 ? 11.891 1.585 -5.806 1.00 93.50 87 TYR A N 1
ATOM 651 C CA . TYR A 1 87 ? 12.509 0.268 -5.633 1.00 93.50 87 TYR A CA 1
ATOM 652 C C . TYR A 1 87 ? 14.041 0.372 -5.665 1.00 93.50 87 TYR A C 1
ATOM 654 O O . TYR A 1 87 ? 14.720 -0.114 -4.762 1.00 93.50 87 TYR A O 1
ATOM 662 N N . MET A 1 88 ? 14.574 1.116 -6.636 1.00 94.25 88 MET A N 1
ATOM 663 C CA . MET A 1 88 ? 16.009 1.361 -6.794 1.00 94.25 88 MET A CA 1
ATOM 664 C C . MET A 1 88 ? 16.622 2.212 -5.667 1.00 94.25 88 MET A C 1
ATOM 666 O O . MET A 1 88 ? 17.836 2.221 -5.524 1.00 94.25 88 MET A O 1
ATOM 670 N N . GLU A 1 89 ? 15.840 2.916 -4.838 1.00 91.56 89 GLU A N 1
ATOM 671 C CA . GLU A 1 89 ? 16.380 3.546 -3.614 1.00 91.56 89 GLU A CA 1
ATOM 672 C C . GLU A 1 89 ? 16.718 2.516 -2.527 1.00 91.56 89 GLU A C 1
ATOM 674 O O . GLU A 1 89 ? 17.519 2.796 -1.633 1.00 91.56 89 GLU A O 1
ATOM 679 N N . HIS A 1 90 ? 16.082 1.344 -2.572 1.00 89.62 90 HIS A N 1
ATOM 680 C CA . HIS A 1 90 ? 16.268 0.278 -1.593 1.00 89.62 90 HIS A CA 1
ATOM 681 C C . HIS A 1 90 ? 17.232 -0.809 -2.071 1.00 89.62 90 HIS A C 1
ATOM 683 O O . HIS A 1 90 ? 17.886 -1.430 -1.233 1.00 89.62 90 HIS A O 1
ATOM 689 N N . ASP A 1 91 ? 17.333 -1.023 -3.384 1.00 91.69 91 ASP A N 1
ATOM 690 C CA . ASP A 1 91 ? 18.247 -1.995 -3.978 1.00 91.69 91 ASP A CA 1
ATOM 691 C C . ASP A 1 91 ? 19.350 -1.301 -4.789 1.00 91.69 91 ASP A C 1
ATOM 693 O O . ASP A 1 91 ? 19.162 -0.873 -5.934 1.00 91.69 91 ASP A O 1
ATOM 697 N N . THR A 1 92 ? 20.534 -1.209 -4.180 1.00 90.88 92 THR A N 1
ATOM 698 C CA . THR A 1 92 ? 21.690 -0.544 -4.785 1.00 90.88 92 THR A CA 1
ATOM 699 C C . THR A 1 92 ? 22.211 -1.276 -6.019 1.00 90.88 92 THR A C 1
ATOM 701 O O . THR A 1 92 ? 22.764 -0.626 -6.898 1.00 90.88 92 THR A O 1
ATOM 704 N N . ALA A 1 93 ? 22.032 -2.597 -6.135 1.00 95.31 93 ALA A N 1
ATOM 705 C CA . ALA A 1 93 ? 22.492 -3.333 -7.314 1.00 95.31 93 ALA A CA 1
ATOM 706 C C . ALA A 1 93 ? 21.657 -2.957 -8.546 1.00 95.31 93 ALA A C 1
ATOM 708 O O . ALA A 1 93 ? 22.200 -2.711 -9.624 1.00 95.31 93 ALA A O 1
ATOM 709 N N . PHE A 1 94 ? 20.343 -2.812 -8.365 1.00 95.94 94 PHE A N 1
ATOM 710 C CA . PHE A 1 94 ? 19.460 -2.287 -9.405 1.00 95.94 94 PHE A CA 1
ATOM 711 C C . PHE A 1 94 ? 19.758 -0.817 -9.705 1.00 95.94 94 PHE A C 1
ATOM 713 O O . PHE A 1 94 ? 19.832 -0.433 -10.871 1.00 95.94 94 PHE A O 1
ATOM 720 N N . GLN A 1 95 ? 19.987 0.004 -8.677 1.00 95.12 95 GLN A N 1
ATOM 721 C CA . GLN A 1 95 ? 20.384 1.405 -8.838 1.00 95.12 95 GLN A CA 1
ATOM 722 C C . GLN A 1 95 ? 21.665 1.572 -9.669 1.00 95.12 95 GLN A C 1
ATOM 724 O O . GLN A 1 95 ? 21.782 2.511 -10.462 1.00 95.12 95 GLN A O 1
ATOM 729 N N . GLU A 1 96 ? 22.641 0.691 -9.462 1.00 96.31 96 GLU A N 1
ATOM 730 C CA . GLU A 1 96 ? 23.959 0.741 -10.089 1.00 96.31 96 GLU A CA 1
ATOM 731 C C . GLU A 1 96 ? 24.012 0.058 -11.460 1.00 96.31 96 GLU A C 1
ATOM 733 O O . GLU A 1 96 ? 25.023 0.195 -12.143 1.00 96.31 96 GLU A O 1
ATOM 738 N N . SER A 1 97 ? 22.949 -0.613 -11.913 1.00 98.25 97 SER A N 1
ATOM 739 C CA . SER A 1 97 ? 22.897 -1.225 -13.247 1.00 98.25 97 SER A CA 1
ATOM 740 C C . SER A 1 97 ? 22.582 -0.207 -14.340 1.00 98.25 97 SER A C 1
ATOM 742 O O . SER A 1 97 ? 21.557 0.478 -14.313 1.00 98.25 97 SER A O 1
ATOM 744 N N . ALA A 1 98 ? 23.437 -0.148 -15.362 1.00 98.19 98 ALA A N 1
ATOM 745 C CA . ALA A 1 98 ? 23.210 0.685 -16.537 1.00 98.19 98 ALA A CA 1
ATOM 746 C C . ALA A 1 98 ? 21.993 0.209 -17.344 1.00 98.19 98 ALA A C 1
ATOM 748 O O . ALA A 1 98 ? 21.259 1.039 -17.876 1.00 98.19 98 ALA A O 1
ATOM 749 N N . GLU A 1 99 ? 21.744 -1.103 -17.410 1.00 98.44 99 GLU A N 1
ATOM 750 C CA . GLU A 1 99 ? 20.569 -1.683 -18.067 1.00 98.44 99 GLU A CA 1
ATOM 751 C C . GLU A 1 99 ? 19.277 -1.253 -17.368 1.00 98.44 99 GLU A C 1
ATOM 753 O O . GLU A 1 99 ? 18.326 -0.842 -18.036 1.00 98.44 99 GLU A O 1
ATOM 758 N N . MET A 1 100 ? 19.258 -1.289 -16.031 1.00 98.06 100 MET A N 1
ATOM 759 C CA . MET A 1 100 ? 18.096 -0.872 -15.251 1.00 98.06 100 MET A CA 1
ATOM 760 C C . MET A 1 100 ? 17.838 0.633 -15.400 1.00 98.06 100 MET A C 1
ATOM 762 O O . MET A 1 100 ? 16.721 1.050 -15.700 1.00 98.06 100 MET A O 1
ATOM 766 N N . GLN A 1 101 ? 18.879 1.464 -15.298 1.00 98.06 101 GLN A N 1
ATOM 767 C CA . GLN A 1 101 ? 18.759 2.906 -15.550 1.00 98.06 101 GLN A CA 1
ATOM 768 C C . GLN A 1 101 ? 18.240 3.197 -16.967 1.00 98.06 101 GLN A C 1
ATOM 770 O O . GLN A 1 101 ? 17.355 4.036 -17.147 1.00 98.06 101 GLN A O 1
ATOM 775 N N . ALA A 1 102 ? 18.753 2.485 -17.974 1.00 98.12 102 ALA A N 1
ATOM 776 C CA . ALA A 1 102 ? 18.359 2.672 -19.365 1.00 98.12 102 ALA A CA 1
ATOM 777 C C . ALA A 1 102 ? 16.898 2.280 -19.620 1.00 98.12 102 ALA A C 1
ATOM 779 O O . ALA A 1 102 ? 16.194 3.013 -20.316 1.00 98.12 102 ALA A O 1
ATOM 780 N N . VAL A 1 103 ? 16.416 1.164 -19.061 1.00 98.50 103 VAL A N 1
ATOM 781 C CA . VAL A 1 103 ? 15.018 0.762 -19.265 1.00 98.50 103 VAL A CA 1
ATOM 782 C C . VAL A 1 103 ? 14.045 1.678 -18.524 1.00 98.50 103 VAL A C 1
ATOM 784 O O . VAL A 1 103 ? 13.021 2.046 -19.097 1.00 98.50 103 VAL A O 1
ATOM 787 N N . VAL A 1 104 ? 14.375 2.147 -17.314 1.00 98.12 104 VAL A N 1
ATOM 788 C CA . VAL A 1 104 ? 13.535 3.136 -16.612 1.00 98.12 104 VAL A CA 1
ATOM 789 C C . VAL A 1 104 ? 13.488 4.456 -17.386 1.00 98.12 104 VAL A C 1
ATOM 791 O O . VAL A 1 104 ? 12.407 5.020 -17.560 1.00 98.12 104 VAL A O 1
ATOM 794 N N . ALA A 1 105 ? 14.619 4.913 -17.937 1.00 97.69 105 ALA A N 1
ATOM 795 C CA . ALA A 1 105 ? 14.657 6.084 -18.814 1.00 97.69 105 ALA A CA 1
ATOM 796 C C . ALA A 1 105 ? 13.805 5.890 -20.080 1.00 97.69 105 ALA A C 1
ATOM 798 O O . ALA A 1 105 ? 13.092 6.807 -20.494 1.00 97.69 105 ALA A O 1
ATOM 799 N N . ALA A 1 106 ? 13.843 4.694 -20.678 1.00 98.19 106 ALA A N 1
ATOM 800 C CA . ALA A 1 106 ? 13.029 4.359 -21.841 1.00 98.19 106 ALA A CA 1
ATOM 801 C C . ALA A 1 106 ? 11.531 4.416 -21.517 1.00 98.19 106 ALA A C 1
ATOM 803 O O . ALA A 1 106 ? 10.787 5.019 -22.282 1.00 98.19 106 ALA A O 1
ATOM 804 N N . ILE A 1 107 ? 11.099 3.869 -20.374 1.00 98.31 107 ILE A N 1
ATOM 805 C CA . ILE A 1 107 ? 9.708 3.979 -19.907 1.00 98.31 107 ILE A CA 1
ATOM 806 C C . ILE A 1 107 ? 9.348 5.453 -19.680 1.00 98.31 107 ILE A C 1
ATOM 808 O O . ILE A 1 107 ? 8.303 5.911 -20.132 1.00 98.31 107 ILE A O 1
ATOM 812 N N . ALA A 1 108 ? 10.209 6.229 -19.018 1.00 97.31 108 ALA A N 1
ATOM 813 C CA . ALA A 1 108 ? 9.935 7.631 -18.703 1.00 97.31 108 ALA A CA 1
ATOM 814 C C . ALA A 1 108 ? 9.729 8.515 -19.946 1.00 97.31 108 ALA A C 1
ATOM 816 O O . ALA A 1 108 ? 8.950 9.472 -19.888 1.00 97.31 108 ALA A O 1
ATOM 817 N N . ALA A 1 109 ? 10.389 8.181 -21.058 1.00 97.06 109 ALA A N 1
ATOM 818 C CA . ALA A 1 109 ? 10.279 8.885 -22.334 1.00 97.06 109 ALA A CA 1
ATOM 819 C C . ALA A 1 109 ? 8.953 8.635 -23.085 1.00 97.06 109 ALA A C 1
ATOM 821 O O . ALA A 1 109 ? 8.643 9.363 -24.028 1.00 97.06 109 ALA A O 1
ATOM 822 N N . GLU A 1 110 ? 8.166 7.636 -22.681 1.00 97.88 110 GLU A N 1
ATOM 823 C CA . GLU A 1 110 ? 6.872 7.306 -23.291 1.00 97.88 110 GLU A CA 1
ATOM 824 C C . GLU A 1 110 ? 5.769 8.317 -22.905 1.00 97.88 110 GLU A C 1
ATOM 826 O O . GLU A 1 110 ? 5.948 9.119 -21.990 1.00 97.88 110 GLU A O 1
ATOM 831 N N . PRO A 1 111 ? 4.597 8.340 -23.563 1.00 96.12 111 PRO A N 1
ATOM 832 C CA . PRO A 1 111 ? 3.437 9.103 -23.079 1.00 96.12 111 PRO A CA 1
ATOM 833 C C . PRO A 1 111 ? 2.899 8.597 -21.721 1.00 96.12 111 PRO A C 1
ATOM 835 O O . PRO A 1 111 ? 3.138 7.458 -21.335 1.00 96.12 111 PRO A O 1
ATOM 838 N N . HIS A 1 112 ? 2.120 9.434 -21.010 1.00 91.19 112 HIS A N 1
ATOM 839 C CA . HIS A 1 112 ? 1.567 9.124 -19.666 1.00 91.19 112 HIS A CA 1
ATOM 840 C C . HIS A 1 112 ? 0.795 7.803 -19.629 1.00 91.19 112 HIS A C 1
ATOM 842 O O . HIS A 1 112 ? 0.897 7.041 -18.671 1.00 91.19 112 HIS A O 1
ATOM 848 N N . ASN A 1 113 ? 0.047 7.544 -20.696 1.00 94.38 113 ASN A N 1
ATOM 849 C CA . ASN A 1 113 ? -0.533 6.253 -21.007 1.00 94.38 113 ASN A CA 1
ATOM 850 C C . ASN A 1 113 ? 0.132 5.765 -22.292 1.00 94.38 113 ASN A C 1
ATOM 852 O O . ASN A 1 113 ? 0.122 6.490 -23.287 1.00 94.38 113 ASN A O 1
ATOM 856 N N . ILE A 1 114 ? 0.702 4.564 -22.265 1.00 96.31 114 ILE A N 1
ATOM 857 C CA . ILE A 1 114 ? 1.361 3.929 -23.408 1.00 96.31 114 ILE A CA 1
ATOM 858 C C . ILE A 1 114 ? 0.305 3.096 -24.139 1.00 96.31 114 ILE A C 1
ATOM 860 O O . ILE A 1 114 ? 0.058 1.982 -23.713 1.00 96.31 114 ILE A O 1
ATOM 864 N N . PRO A 1 115 ? -0.375 3.544 -25.207 1.00 93.69 115 PRO A N 1
ATOM 865 C CA . PRO A 1 115 ? -1.520 2.799 -25.752 1.00 93.69 115 PRO A CA 1
ATOM 866 C C . PRO A 1 115 ? -1.128 1.526 -26.519 1.00 93.69 115 PRO A C 1
ATOM 868 O O . PRO A 1 115 ? -1.945 0.624 -26.673 1.00 93.69 115 PRO A O 1
ATOM 871 N N . ASN A 1 116 ? 0.101 1.453 -27.033 1.00 96.88 116 ASN A N 1
ATOM 872 C CA . ASN A 1 116 ? 0.549 0.357 -27.888 1.00 96.88 116 ASN A CA 1
ATOM 873 C C . ASN A 1 116 ? 0.973 -0.861 -27.046 1.00 96.88 116 ASN A C 1
ATOM 875 O O . ASN A 1 116 ? 1.958 -0.785 -26.316 1.00 96.88 116 ASN A O 1
ATOM 879 N N . LEU A 1 117 ? 0.249 -1.977 -27.181 1.00 95.69 117 LEU A N 1
ATOM 880 C CA . LEU A 1 117 ? 0.499 -3.217 -26.434 1.00 95.69 117 LEU A CA 1
ATOM 881 C C . LEU A 1 117 ? 1.854 -3.861 -26.756 1.00 95.69 117 LEU A C 1
ATOM 883 O O . LEU A 1 117 ? 2.542 -4.288 -25.833 1.00 95.69 117 LEU A O 1
ATOM 887 N N . ASP A 1 118 ? 2.269 -3.879 -28.024 1.00 97.69 118 ASP A N 1
ATOM 888 C CA . ASP A 1 118 ? 3.575 -4.423 -28.418 1.00 97.69 118 ASP A CA 1
ATOM 889 C C . ASP A 1 118 ? 4.697 -3.627 -27.749 1.00 97.69 118 ASP A C 1
ATOM 891 O O . ASP A 1 118 ? 5.627 -4.197 -27.178 1.00 97.69 118 ASP A O 1
ATOM 895 N N . ARG A 1 119 ? 4.551 -2.297 -27.713 1.00 97.88 119 ARG A N 1
ATOM 896 C CA . ARG A 1 119 ? 5.508 -1.417 -27.042 1.00 97.88 119 ARG A CA 1
ATOM 897 C C . ARG A 1 119 ? 5.568 -1.664 -25.534 1.00 97.88 119 ARG A C 1
ATOM 899 O O . ARG A 1 119 ? 6.658 -1.670 -24.967 1.00 97.88 119 ARG A O 1
ATOM 906 N N . ARG A 1 120 ? 4.427 -1.901 -24.876 1.00 97.69 120 ARG A N 1
ATOM 907 C CA . ARG A 1 120 ? 4.404 -2.306 -23.457 1.00 97.69 120 ARG A CA 1
ATOM 908 C C . ARG A 1 120 ? 5.149 -3.625 -23.252 1.00 97.69 120 ARG A C 1
ATOM 910 O O . ARG A 1 120 ? 5.936 -3.729 -22.317 1.00 97.69 120 ARG A O 1
ATOM 917 N N . GLY A 1 121 ? 4.945 -4.593 -24.147 1.00 96.88 121 GLY A N 1
ATOM 918 C CA . GLY A 1 121 ? 5.650 -5.875 -24.137 1.00 96.88 121 GLY A CA 1
ATOM 919 C C . GLY A 1 121 ? 7.165 -5.728 -24.297 1.00 96.88 121 GLY A C 1
ATOM 920 O O . GLY A 1 121 ? 7.925 -6.359 -23.570 1.00 96.88 121 GLY A O 1
ATOM 921 N N . GLU A 1 122 ? 7.628 -4.853 -25.191 1.00 98.19 122 GLU A N 1
ATOM 922 C CA . GLU A 1 122 ? 9.056 -4.538 -25.342 1.00 98.19 122 GLU A CA 1
ATOM 923 C C . GLU A 1 122 ? 9.661 -3.943 -24.066 1.00 98.19 122 GLU A C 1
ATOM 925 O O . GLU A 1 122 ? 10.736 -4.362 -23.637 1.00 98.19 122 GLU A O 1
ATOM 930 N N . LEU A 1 123 ? 8.972 -2.974 -23.453 1.00 98.25 123 LEU A N 1
ATOM 931 C CA . LEU A 1 123 ? 9.419 -2.339 -22.213 1.00 98.25 123 LEU A CA 1
ATOM 932 C C . LEU A 1 123 ? 9.455 -3.345 -21.059 1.00 98.25 123 LEU A C 1
ATOM 934 O O . LEU A 1 123 ? 10.441 -3.389 -20.327 1.00 98.25 123 LEU A O 1
ATOM 938 N N . TRP A 1 124 ? 8.429 -4.192 -20.944 1.00 97.31 124 TRP A N 1
ATOM 939 C CA . TRP A 1 124 ? 8.388 -5.299 -19.989 1.00 97.31 124 TRP A CA 1
ATOM 940 C C . TRP A 1 124 ? 9.582 -6.244 -20.159 1.00 97.31 124 TRP A C 1
ATOM 942 O O . TRP A 1 124 ? 10.324 -6.475 -19.206 1.00 97.31 124 TRP A O 1
ATOM 952 N N . ASN A 1 125 ? 9.827 -6.722 -21.382 1.00 97.62 125 ASN A N 1
ATOM 953 C CA . ASN A 1 125 ? 10.957 -7.604 -21.677 1.00 97.62 125 ASN A CA 1
ATOM 954 C C . ASN A 1 125 ? 12.300 -6.937 -21.340 1.00 97.62 125 ASN A C 1
ATOM 956 O O . ASN A 1 125 ? 13.231 -7.603 -20.890 1.00 97.62 125 ASN A O 1
ATOM 960 N N . GLY A 1 126 ? 12.407 -5.620 -21.540 1.00 98.25 126 GLY A N 1
ATOM 961 C CA . GLY A 1 126 ? 13.566 -4.833 -21.126 1.00 98.25 126 GLY A CA 1
ATOM 962 C C . GLY A 1 126 ? 13.766 -4.825 -19.609 1.00 98.25 126 GLY A C 1
ATOM 963 O O . GLY A 1 126 ? 14.886 -5.040 -19.148 1.00 98.25 126 GLY A O 1
ATOM 964 N N . VAL A 1 127 ? 12.693 -4.618 -18.835 1.00 97.88 127 VAL A N 1
ATOM 965 C CA . VAL A 1 127 ? 12.731 -4.628 -17.361 1.00 97.88 127 VAL A CA 1
ATOM 966 C C . VAL A 1 127 ? 13.134 -6.008 -16.856 1.00 97.88 127 VAL A C 1
ATOM 968 O O . VAL A 1 127 ? 14.040 -6.116 -16.032 1.00 97.88 127 VAL A O 1
ATOM 971 N N . GLU A 1 128 ? 12.530 -7.064 -17.398 1.00 96.75 128 GLU A N 1
ATOM 972 C CA . GLU A 1 128 ? 12.852 -8.446 -17.043 1.00 96.75 128 GLU A CA 1
ATOM 973 C C . GLU A 1 128 ? 14.315 -8.790 -17.368 1.00 96.75 128 GLU A C 1
ATOM 975 O O . GLU A 1 128 ? 15.026 -9.368 -16.544 1.00 96.75 128 GLU A O 1
ATOM 980 N N . ALA A 1 129 ? 14.799 -8.408 -18.554 1.00 97.94 129 ALA A N 1
ATOM 981 C CA . ALA A 1 129 ? 16.178 -8.656 -18.959 1.00 97.94 129 ALA A CA 1
ATOM 982 C C . ALA A 1 129 ? 17.188 -7.904 -18.078 1.00 97.94 129 ALA A C 1
ATOM 984 O O . ALA A 1 129 ? 18.212 -8.481 -17.704 1.00 97.94 129 ALA A O 1
ATOM 985 N N . ALA A 1 130 ? 16.899 -6.647 -17.727 1.00 97.94 130 ALA A N 1
ATOM 986 C CA . ALA A 1 130 ? 17.731 -5.857 -16.827 1.00 97.94 130 ALA A CA 1
ATOM 987 C C . ALA A 1 130 ? 17.739 -6.446 -15.406 1.00 97.94 130 ALA A C 1
ATOM 989 O O . ALA A 1 130 ? 18.814 -6.633 -14.842 1.00 97.94 130 ALA A O 1
ATOM 990 N N . SER A 1 131 ? 16.572 -6.822 -14.867 1.00 97.12 131 SER A N 1
ATOM 991 C CA . SER A 1 131 ? 16.450 -7.494 -13.562 1.00 97.12 131 SER A CA 1
ATOM 992 C C . SER A 1 131 ? 17.286 -8.768 -13.513 1.00 97.12 131 SER A C 1
ATOM 994 O O . SER A 1 131 ? 18.130 -8.935 -12.636 1.00 97.12 131 SER A O 1
ATOM 996 N N . ARG A 1 132 ? 17.137 -9.632 -14.524 1.00 97.75 132 ARG A N 1
ATOM 997 C CA . ARG A 1 132 ? 17.905 -10.876 -14.635 1.00 97.75 132 ARG A CA 1
ATOM 998 C C . ARG A 1 132 ? 19.410 -10.616 -14.704 1.00 97.75 132 ARG A C 1
ATOM 1000 O O . ARG A 1 132 ? 20.191 -11.352 -14.110 1.00 97.75 132 ARG A O 1
ATOM 1007 N N . ALA A 1 133 ? 19.837 -9.580 -15.428 1.00 97.88 133 ALA A N 1
ATOM 1008 C CA . ALA A 1 133 ? 21.248 -9.214 -15.491 1.00 97.88 133 ALA A CA 1
ATOM 1009 C C . ALA A 1 133 ? 21.791 -8.793 -14.116 1.00 97.88 133 ALA A C 1
ATOM 1011 O O . ALA A 1 133 ? 22.906 -9.185 -13.777 1.00 97.88 133 ALA A O 1
ATOM 1012 N N . VAL A 1 134 ? 21.017 -8.046 -13.324 1.00 97.00 134 VAL A N 1
ATOM 1013 C CA . VAL A 1 134 ? 21.391 -7.660 -11.954 1.00 97.00 134 VAL A CA 1
ATOM 1014 C C . VAL A 1 134 ? 21.482 -8.883 -11.043 1.00 97.00 134 VAL A C 1
ATOM 1016 O O . VAL A 1 134 ? 22.517 -9.104 -10.418 1.00 97.00 134 VAL A O 1
ATOM 1019 N N . GLU A 1 135 ? 20.439 -9.712 -11.013 1.00 94.62 135 GLU A N 1
ATOM 1020 C CA . GLU A 1 135 ? 20.351 -10.899 -10.149 1.00 94.62 135 GLU A CA 1
ATOM 1021 C C . GLU A 1 135 ? 21.464 -11.918 -10.425 1.00 94.62 135 GLU A C 1
ATOM 1023 O O . GLU A 1 135 ? 21.992 -12.548 -9.509 1.00 94.62 135 GLU A O 1
ATOM 1028 N N . GLU A 1 136 ? 21.864 -12.058 -11.689 1.00 97.62 136 GLU A N 1
ATOM 1029 C CA . GLU A 1 136 ? 22.947 -12.952 -12.102 1.00 97.62 136 GLU A CA 1
ATOM 1030 C C . GLU A 1 136 ? 24.343 -12.310 -11.992 1.00 97.62 136 GLU A C 1
ATOM 1032 O O . GLU A 1 136 ? 25.342 -12.942 -12.345 1.00 97.62 136 GLU A O 1
ATOM 1037 N N . GLY A 1 137 ? 24.443 -11.054 -11.538 1.00 97.12 137 GLY A N 1
ATOM 1038 C CA . GLY A 1 137 ? 25.709 -10.323 -11.427 1.00 97.12 137 GLY A CA 1
ATOM 1039 C C . GLY A 1 137 ? 26.370 -10.023 -12.778 1.00 97.12 137 GLY A C 1
ATOM 1040 O O . GLY A 1 137 ? 27.594 -9.910 -12.863 1.00 97.12 137 GLY A O 1
ATOM 1041 N N . ARG A 1 138 ? 25.573 -9.936 -13.849 1.00 97.56 138 ARG A N 1
ATOM 1042 C CA . ARG A 1 138 ? 26.008 -9.672 -15.232 1.00 97.56 138 ARG A CA 1
ATOM 1043 C C . ARG A 1 138 ? 25.708 -8.250 -15.710 1.00 97.56 138 ARG A C 1
ATOM 1045 O O . ARG A 1 138 ? 26.075 -7.922 -16.837 1.00 97.56 138 ARG A O 1
ATOM 1052 N N . SER A 1 139 ? 25.036 -7.431 -14.904 1.00 97.25 139 SER A N 1
ATOM 1053 C CA . SER A 1 139 ? 24.743 -6.034 -15.231 1.00 97.25 139 SER A CA 1
ATOM 1054 C C . SER A 1 139 ? 26.016 -5.201 -15.347 1.00 97.25 139 SER A C 1
ATOM 1056 O O . SER A 1 139 ? 26.963 -5.369 -14.573 1.00 97.25 139 SER A O 1
ATOM 1058 N N . THR A 1 140 ? 26.026 -4.258 -16.281 1.00 97.94 140 THR A N 1
ATO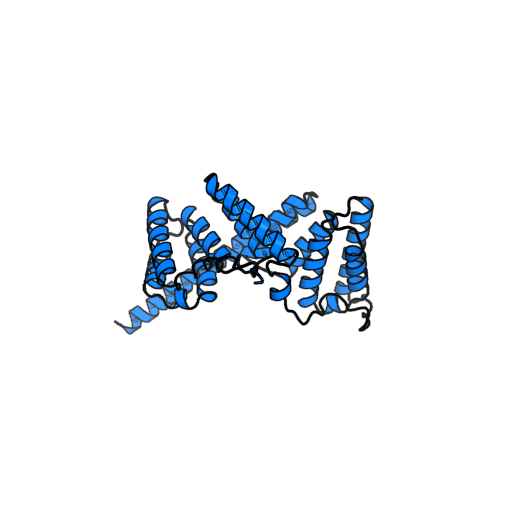M 1059 C CA . THR A 1 140 ? 27.110 -3.283 -16.397 1.00 97.94 140 THR A CA 1
ATOM 1060 C C . THR A 1 140 ? 26.919 -2.141 -15.394 1.00 97.94 140 THR A C 1
ATOM 1062 O O . THR A 1 140 ? 25.787 -1.719 -15.153 1.00 97.94 140 THR A O 1
ATOM 1065 N N . PRO A 1 141 ? 27.997 -1.620 -14.778 1.00 97.44 141 PRO A N 1
ATOM 1066 C CA . PRO A 1 141 ? 27.880 -0.517 -13.832 1.00 97.44 141 PRO A CA 1
ATOM 1067 C C . PRO A 1 141 ? 27.540 0.791 -14.558 1.00 97.44 141 PRO A C 1
ATOM 1069 O O . PRO A 1 141 ? 28.212 1.178 -15.516 1.00 97.44 141 PRO A O 1
ATOM 1072 N N . ALA A 1 142 ? 26.522 1.493 -14.072 1.00 96.50 142 ALA A N 1
ATOM 1073 C CA . ALA A 1 142 ? 26.111 2.801 -14.555 1.00 96.50 142 ALA A CA 1
ATOM 1074 C C . ALA A 1 142 ? 27.126 3.889 -14.166 1.00 96.50 142 ALA A C 1
ATOM 1076 O O . ALA A 1 142 ? 27.578 3.969 -13.018 1.00 96.50 142 ALA A O 1
ATOM 1077 N N . THR A 1 143 ? 27.449 4.787 -15.101 1.00 95.50 143 THR A N 1
ATOM 1078 C CA . THR A 1 143 ? 28.234 5.993 -14.794 1.00 95.50 143 THR A CA 1
ATOM 1079 C C . THR A 1 143 ? 27.445 6.955 -13.901 1.00 95.50 143 THR A C 1
ATOM 1081 O O . THR A 1 143 ? 26.236 6.817 -13.702 1.00 95.50 143 THR A O 1
ATOM 1084 N N . ALA A 1 144 ? 28.116 7.974 -13.357 1.00 90.19 144 ALA A N 1
ATOM 1085 C CA . ALA A 1 144 ? 27.445 9.004 -12.565 1.00 90.19 144 ALA A CA 1
ATOM 1086 C C . ALA A 1 144 ? 26.343 9.730 -13.360 1.00 90.19 144 ALA A C 1
ATOM 1088 O O . ALA A 1 144 ? 25.303 10.049 -12.798 1.00 90.19 144 ALA A O 1
ATOM 1089 N N . GLU A 1 145 ? 26.544 9.942 -14.661 1.00 89.62 145 GLU A N 1
ATOM 1090 C CA . GLU A 1 145 ? 25.582 10.600 -15.552 1.00 89.62 145 GLU A CA 1
ATOM 1091 C C . GLU A 1 145 ? 24.385 9.703 -15.905 1.00 89.62 145 GLU A C 1
ATOM 1093 O O . GLU A 1 145 ? 23.283 10.203 -16.139 1.00 89.62 145 GLU A O 1
ATOM 1098 N N . GLN A 1 146 ? 24.594 8.383 -15.948 1.00 91.62 146 GLN A N 1
ATOM 1099 C CA . GLN A 1 146 ? 23.543 7.402 -16.232 1.00 91.62 146 GLN A CA 1
ATOM 1100 C C . GLN A 1 146 ? 22.635 7.149 -15.025 1.00 91.62 146 GLN A C 1
ATOM 1102 O O . GLN A 1 146 ? 21.468 6.817 -15.208 1.00 91.62 146 GLN A O 1
ATOM 1107 N N . ARG A 1 147 ? 23.142 7.308 -13.796 1.00 91.62 147 ARG A N 1
ATOM 1108 C CA . ARG A 1 147 ? 22.365 7.085 -12.569 1.00 91.62 147 ARG A CA 1
ATOM 1109 C C . ARG A 1 147 ? 21.406 8.242 -12.288 1.00 91.62 147 ARG A C 1
ATOM 1111 O O . ARG A 1 147 ? 21.714 9.144 -11.514 1.00 91.62 147 ARG A O 1
ATOM 1118 N N . GLN A 1 148 ? 20.238 8.199 -12.920 1.00 91.12 148 GLN A N 1
ATOM 1119 C CA . GLN A 1 148 ? 19.184 9.211 -12.791 1.00 91.12 148 GLN A CA 1
ATOM 1120 C C . GLN A 1 148 ? 18.071 8.783 -11.826 1.00 91.12 148 GLN A C 1
ATOM 1122 O O . GLN A 1 148 ? 17.481 9.635 -11.160 1.00 91.12 148 GLN A O 1
ATOM 1127 N N . TYR A 1 149 ? 17.827 7.477 -11.710 1.00 93.06 149 TYR A N 1
ATOM 1128 C CA . TYR A 1 149 ? 16.800 6.874 -10.857 1.00 93.06 149 TYR A CA 1
ATOM 1129 C C . TYR A 1 149 ? 17.427 6.188 -9.636 1.00 93.06 149 TYR A C 1
ATOM 1131 O O . TYR A 1 149 ? 18.591 5.784 -9.661 1.00 93.06 149 TYR A O 1
ATOM 1139 N N . GLY A 1 150 ? 16.692 6.114 -8.529 1.00 89.38 150 GLY A N 1
ATOM 1140 C CA . GLY A 1 150 ? 17.139 5.560 -7.245 1.00 89.38 150 GLY A CA 1
ATOM 1141 C C . GLY A 1 150 ? 18.197 6.396 -6.508 1.00 89.38 150 GLY A C 1
ATOM 1142 O O . GLY A 1 150 ? 18.571 6.074 -5.390 1.00 89.38 150 GLY A O 1
ATOM 1143 N N . VAL A 1 151 ? 18.696 7.489 -7.101 1.00 81.75 151 VAL A N 1
ATOM 1144 C CA . VAL A 1 151 ? 19.754 8.358 -6.532 1.00 81.75 151 VAL A CA 1
ATOM 1145 C C . VAL A 1 151 ? 19.232 9.525 -5.699 1.00 81.75 151 VAL A C 1
ATOM 1147 O O . VAL A 1 151 ? 20.017 10.318 -5.173 1.00 81.75 151 VAL A O 1
ATOM 1150 N N . SER A 1 152 ? 17.915 9.704 -5.616 1.00 64.50 152 SER A N 1
ATOM 1151 C CA . SER A 1 152 ? 17.369 10.922 -5.038 1.00 64.50 152 SER A CA 1
ATOM 1152 C C . SER A 1 152 ? 17.639 10.976 -3.526 1.00 64.50 152 SER A C 1
ATOM 1154 O O . SER A 1 152 ? 17.182 10.137 -2.761 1.00 64.50 152 SER A O 1
ATOM 1156 N N . GLY A 1 153 ? 18.334 12.022 -3.056 1.00 54.38 153 GLY A N 1
ATOM 1157 C CA . GLY A 1 153 ? 18.450 12.327 -1.616 1.00 54.38 153 GLY A CA 1
ATOM 1158 C C . GLY A 1 153 ? 17.115 12.741 -0.971 1.00 54.38 153 GLY A C 1
ATOM 1159 O O . GLY A 1 153 ? 17.053 13.068 0.213 1.00 54.38 153 GLY A O 1
ATOM 1160 N N . ARG A 1 154 ? 16.037 12.755 -1.762 1.00 56.88 154 ARG A N 1
ATOM 1161 C CA . ARG A 1 154 ? 14.660 12.983 -1.344 1.00 56.88 154 ARG A CA 1
ATOM 1162 C C . ARG A 1 154 ? 14.046 11.619 -1.035 1.00 56.88 154 ARG A C 1
ATOM 1164 O O . ARG A 1 154 ? 13.331 11.081 -1.865 1.00 56.88 154 ARG A O 1
ATOM 1171 N N . GLY A 1 155 ? 14.352 11.059 0.137 1.00 57.69 155 GLY A N 1
ATOM 1172 C CA . GLY A 1 155 ? 13.901 9.706 0.493 1.00 57.69 155 GLY A CA 1
ATOM 1173 C C . GLY A 1 155 ? 12.392 9.504 0.302 1.00 57.69 155 GLY A C 1
ATOM 1174 O O . GLY A 1 155 ? 11.640 10.471 0.423 1.00 57.69 155 GLY A O 1
ATOM 1175 N N . ALA A 1 156 ? 11.971 8.262 0.034 1.00 61.25 156 ALA A N 1
ATOM 1176 C CA . ALA A 1 156 ? 10.611 7.782 -0.276 1.00 61.25 156 ALA A CA 1
ATOM 1177 C C . ALA A 1 156 ? 9.418 8.690 0.102 1.00 61.25 156 ALA A C 1
ATOM 1179 O O . ALA A 1 156 ? 8.543 8.934 -0.724 1.00 61.25 156 ALA A O 1
ATOM 1180 N N . ARG A 1 157 ? 9.382 9.259 1.316 1.00 60.12 157 ARG A N 1
ATOM 1181 C CA . ARG A 1 157 ? 8.336 10.197 1.766 1.00 60.12 157 ARG A CA 1
ATOM 1182 C C . ARG A 1 157 ? 8.152 11.426 0.861 1.00 60.12 157 ARG A C 1
ATOM 1184 O O . ARG A 1 157 ? 7.043 11.939 0.750 1.00 60.12 157 ARG A O 1
ATOM 1191 N N . ALA A 1 158 ? 9.216 11.912 0.228 1.00 63.34 158 ALA A N 1
ATOM 1192 C CA . ALA A 1 158 ? 9.156 13.025 -0.718 1.00 63.34 158 ALA A CA 1
ATOM 1193 C C . ALA A 1 158 ? 8.540 12.628 -2.072 1.00 63.34 158 ALA A C 1
ATOM 1195 O O . ALA A 1 158 ? 8.076 13.503 -2.800 1.00 63.34 158 ALA A O 1
ATOM 1196 N N . LYS A 1 159 ? 8.520 11.327 -2.393 1.00 68.75 159 LYS A N 1
ATOM 1197 C CA . LYS A 1 159 ? 7.924 10.753 -3.609 1.00 68.75 159 LYS A CA 1
ATOM 1198 C C . LYS A 1 159 ? 6.460 10.347 -3.424 1.00 68.75 159 LYS A C 1
ATOM 1200 O O . LYS A 1 159 ? 5.756 10.189 -4.412 1.00 68.75 159 LYS A O 1
ATOM 1205 N N . THR A 1 160 ? 5.983 10.280 -2.182 1.00 67.00 160 THR A N 1
ATOM 1206 C CA . THR A 1 160 ? 4.605 9.909 -1.803 1.00 67.00 160 THR A CA 1
ATOM 1207 C C . THR A 1 160 ? 3.767 11.095 -1.289 1.00 67.00 160 THR A C 1
ATOM 1209 O O . THR A 1 160 ? 2.814 10.895 -0.541 1.00 67.00 160 THR A O 1
ATOM 1212 N N . GLY A 1 161 ? 4.174 12.343 -1.547 1.00 73.00 161 GLY A N 1
ATOM 1213 C CA . GLY A 1 161 ? 3.438 13.537 -1.094 1.00 73.00 161 GLY A CA 1
ATOM 1214 C C . GLY A 1 161 ? 2.313 13.927 -2.057 1.00 73.00 161 GLY A C 1
ATOM 1215 O O . GLY A 1 161 ? 2.426 13.650 -3.238 1.00 73.00 161 GLY A O 1
ATOM 1216 N N . ASP A 1 162 ? 1.275 14.629 -1.595 1.00 73.88 162 ASP A N 1
ATOM 1217 C CA . ASP A 1 162 ? 0.036 14.918 -2.357 1.00 73.88 162 ASP A CA 1
ATOM 1218 C C . ASP A 1 162 ? 0.220 15.459 -3.791 1.00 73.88 162 ASP A C 1
ATOM 1220 O O . ASP A 1 162 ? -0.618 15.218 -4.654 1.00 73.88 162 ASP A O 1
ATOM 1224 N N . ALA A 1 163 ? 1.308 16.186 -4.062 1.00 82.50 163 ALA A N 1
ATOM 1225 C CA . ALA A 1 163 ? 1.611 16.744 -5.384 1.00 82.50 163 ALA A CA 1
ATOM 1226 C C . ALA A 1 163 ? 2.412 15.798 -6.308 1.00 82.50 163 ALA A C 1
ATOM 1228 O O . ALA A 1 163 ? 2.748 16.181 -7.429 1.00 82.50 163 ALA A O 1
ATOM 1229 N N . THR A 1 164 ? 2.775 14.600 -5.848 1.00 88.56 164 THR A N 1
ATOM 1230 C CA . THR A 1 164 ? 3.465 13.581 -6.650 1.00 88.56 164 THR A CA 1
ATOM 1231 C C . THR A 1 164 ? 2.464 12.655 -7.332 1.00 88.56 164 THR A C 1
ATOM 1233 O O . THR A 1 164 ? 1.289 12.624 -6.978 1.00 88.56 164 THR A O 1
ATOM 1236 N N . VAL A 1 165 ? 2.928 11.867 -8.303 1.00 90.25 165 VAL A N 1
ATOM 1237 C CA . VAL A 1 165 ? 2.104 10.855 -8.988 1.00 90.25 165 VAL A CA 1
ATOM 1238 C C . VAL A 1 165 ? 1.476 9.885 -7.985 1.00 90.25 165 VAL A C 1
ATOM 1240 O O . VAL A 1 165 ? 0.278 9.627 -8.034 1.00 90.25 165 VAL A O 1
ATOM 1243 N N . GLU A 1 166 ? 2.269 9.396 -7.035 1.00 89.88 166 GLU A N 1
ATOM 1244 C CA . GLU A 1 166 ? 1.787 8.493 -5.991 1.00 89.88 166 GLU A CA 1
ATOM 1245 C C . GLU A 1 166 ? 0.858 9.200 -4.999 1.00 89.88 166 GLU A C 1
ATOM 1247 O O . GLU A 1 166 ? -0.181 8.653 -4.641 1.00 89.88 166 GLU A O 1
ATOM 1252 N N . GLY A 1 167 ? 1.151 10.446 -4.612 1.00 90.19 167 GLY A N 1
ATOM 1253 C CA . GLY A 1 167 ? 0.229 11.223 -3.783 1.00 90.19 167 GLY A CA 1
ATOM 1254 C C . GLY A 1 167 ? -1.125 11.429 -4.458 1.00 90.19 167 GLY A C 1
ATOM 1255 O O . GLY A 1 167 ? -2.159 11.193 -3.836 1.00 90.19 167 GLY A O 1
ATOM 1256 N N . MET A 1 168 ? -1.135 11.773 -5.748 1.00 92.12 168 MET A N 1
ATOM 1257 C CA . MET A 1 168 ? -2.363 11.876 -6.540 1.00 92.12 168 MET A CA 1
ATOM 1258 C C . MET A 1 168 ? -3.112 10.540 -6.604 1.00 92.12 168 MET A C 1
ATOM 1260 O O . MET A 1 168 ? -4.326 10.524 -6.418 1.00 92.12 168 MET A O 1
ATOM 1264 N N . GLN A 1 169 ? -2.410 9.419 -6.787 1.00 94.81 169 GLN A N 1
ATOM 1265 C CA . GLN A 1 169 ? -3.027 8.091 -6.769 1.00 94.81 169 GLN A CA 1
ATOM 1266 C C . GLN A 1 169 ? -3.629 7.753 -5.395 1.00 94.81 169 GLN A C 1
ATOM 1268 O O . GLN A 1 169 ? -4.757 7.270 -5.315 1.00 94.81 169 GLN A O 1
ATOM 1273 N N . SER A 1 170 ? -2.931 8.073 -4.302 1.00 94.00 170 SER A N 1
ATOM 1274 C CA . SER A 1 170 ? -3.452 7.928 -2.937 1.00 94.00 170 SER A CA 1
ATOM 1275 C C . SER A 1 170 ? -4.710 8.783 -2.717 1.00 94.00 170 SER A C 1
ATOM 1277 O O . SER A 1 170 ? -5.673 8.312 -2.110 1.00 94.00 170 SER A O 1
ATOM 1279 N N . LEU A 1 171 ? -4.751 10.009 -3.255 1.00 91.81 171 LEU A N 1
ATOM 1280 C CA . LEU A 1 171 ? -5.924 10.890 -3.190 1.00 91.81 171 LEU A CA 1
ATOM 1281 C C . LEU A 1 171 ? -7.118 10.338 -3.978 1.00 91.81 171 LEU A C 1
ATOM 1283 O O . LEU A 1 171 ? -8.233 10.376 -3.461 1.00 91.81 171 LEU A O 1
ATOM 1287 N N . ILE A 1 172 ? -6.894 9.798 -5.180 1.00 93.94 172 ILE A N 1
ATOM 1288 C CA . ILE A 1 172 ? -7.940 9.146 -5.986 1.00 93.94 172 ILE A CA 1
ATOM 1289 C C . ILE A 1 172 ? -8.538 7.969 -5.209 1.00 93.94 172 ILE A C 1
ATOM 1291 O O . ILE A 1 172 ? -9.742 7.932 -4.978 1.00 93.94 172 ILE A O 1
ATOM 1295 N N . LEU A 1 173 ? -7.693 7.069 -4.700 1.00 95.62 173 LEU A N 1
ATOM 1296 C CA . LEU A 1 173 ? -8.137 5.912 -3.914 1.00 95.62 173 LEU A CA 1
ATOM 1297 C C . LEU A 1 173 ? -8.863 6.333 -2.625 1.00 95.62 173 LEU A C 1
ATOM 1299 O O . LEU A 1 173 ? -9.833 5.702 -2.212 1.00 95.62 173 LEU A O 1
ATOM 1303 N N . THR A 1 174 ? -8.434 7.428 -1.994 1.00 93.00 174 THR A N 1
ATOM 1304 C CA . THR A 1 174 ? -9.113 7.981 -0.812 1.00 93.00 174 THR A CA 1
ATOM 1305 C C . THR A 1 174 ? -10.489 8.560 -1.160 1.00 93.00 174 THR A C 1
ATOM 1307 O O . THR A 1 174 ? -11.414 8.467 -0.350 1.00 93.00 174 THR A O 1
ATOM 1310 N N . ALA A 1 175 ? -10.650 9.150 -2.347 1.00 93.12 175 ALA A N 1
ATOM 1311 C CA . ALA A 1 175 ? -11.945 9.624 -2.825 1.00 93.12 175 ALA A CA 1
ATOM 1312 C C . ALA A 1 175 ? -12.909 8.453 -3.081 1.00 93.12 175 ALA A C 1
ATOM 1314 O O . ALA A 1 175 ? -14.050 8.511 -2.618 1.00 93.12 175 ALA A O 1
ATOM 1315 N N . ASP A 1 176 ? -12.429 7.374 -3.707 1.00 95.19 176 ASP A N 1
ATOM 1316 C CA . ASP A 1 176 ? -13.207 6.149 -3.935 1.00 95.19 176 ASP A CA 1
ATOM 1317 C C . ASP A 1 176 ? -13.623 5.493 -2.608 1.00 95.19 176 ASP A C 1
ATOM 1319 O O . ASP A 1 176 ? -14.784 5.126 -2.427 1.00 95.19 176 ASP A O 1
ATOM 1323 N N . LEU A 1 177 ? -12.718 5.428 -1.623 1.00 93.75 177 LEU A N 1
ATOM 1324 C CA . LEU A 1 177 ? -13.053 5.008 -0.256 1.00 93.75 177 LEU A CA 1
ATOM 1325 C C . LEU A 1 177 ? -14.227 5.813 0.314 1.00 93.75 177 LEU A C 1
ATOM 1327 O O . LEU A 1 177 ? -15.145 5.242 0.902 1.00 93.75 177 LEU A O 1
ATOM 1331 N N . ALA A 1 178 ? -14.199 7.138 0.157 1.00 90.62 178 ALA A N 1
ATOM 1332 C CA . ALA A 1 178 ? -15.234 8.012 0.696 1.00 90.62 178 ALA A CA 1
ATOM 1333 C C . ALA A 1 178 ? -16.566 7.855 -0.049 1.00 90.62 178 ALA A C 1
ATOM 1335 O O . ALA A 1 178 ? -17.621 8.163 0.505 1.00 90.62 178 ALA A O 1
ATOM 1336 N N . GLU A 1 179 ? -16.539 7.412 -1.304 1.00 94.31 179 GLU A N 1
ATOM 1337 C CA . GLU A 1 179 ? -17.729 7.019 -2.049 1.00 94.31 179 GLU A CA 1
ATOM 1338 C C . GLU A 1 179 ? -18.317 5.713 -1.531 1.00 94.31 179 GLU A C 1
ATOM 1340 O O . GLU A 1 179 ? -19.468 5.717 -1.100 1.00 94.31 179 GLU A O 1
ATOM 1345 N N . ARG A 1 180 ? -17.515 4.650 -1.428 1.00 93.94 180 ARG A N 1
ATOM 1346 C CA . ARG A 1 180 ? -17.979 3.352 -0.911 1.00 93.94 180 ARG A CA 1
ATOM 1347 C C . ARG A 1 180 ? -18.524 3.436 0.507 1.00 93.94 180 ARG A C 1
ATOM 1349 O O . ARG A 1 180 ? -19.587 2.898 0.799 1.00 93.94 180 ARG A O 1
ATOM 1356 N N . ALA A 1 181 ? -17.869 4.207 1.373 1.00 89.38 181 ALA A N 1
ATOM 1357 C CA . ALA A 1 181 ? -18.350 4.428 2.733 1.00 89.38 181 ALA A CA 1
ATOM 1358 C C . ALA A 1 181 ? -19.717 5.143 2.781 1.00 89.38 181 ALA A C 1
ATOM 1360 O O . ALA A 1 181 ? -20.506 4.888 3.686 1.00 89.38 181 ALA A O 1
ATOM 1361 N N . ARG A 1 182 ? -20.027 6.025 1.816 1.00 91.62 182 ARG A N 1
ATOM 1362 C CA . ARG A 1 182 ? -21.355 6.667 1.710 1.00 91.62 182 ARG A CA 1
ATOM 1363 C C . ARG A 1 182 ? -22.439 5.700 1.238 1.00 91.62 182 ARG A C 1
ATOM 1365 O O . ARG A 1 182 ? -23.611 5.947 1.506 1.00 91.62 182 ARG A O 1
ATOM 1372 N N . GLU A 1 183 ? -22.049 4.641 0.542 1.00 94.50 183 GLU A N 1
ATOM 1373 C CA . GLU A 1 183 ? -22.929 3.584 0.039 1.00 94.50 183 GLU A CA 1
ATOM 1374 C C . GLU A 1 183 ? -23.114 2.431 1.041 1.00 94.50 183 GLU A C 1
ATOM 1376 O O . GLU A 1 183 ? -23.770 1.449 0.710 1.00 94.50 183 GLU A O 1
ATOM 1381 N N . ASP A 1 184 ? -22.568 2.555 2.260 1.00 91.44 184 ASP A N 1
ATOM 1382 C CA . ASP A 1 184 ? -22.545 1.499 3.290 1.00 91.44 184 ASP A CA 1
ATOM 1383 C C . ASP A 1 184 ? -21.758 0.236 2.861 1.00 91.44 184 ASP A C 1
ATOM 1385 O O . ASP A 1 184 ? -21.877 -0.836 3.452 1.00 91.44 184 ASP A O 1
ATOM 1389 N N . ASP A 1 185 ? -20.896 0.364 1.844 1.00 95.19 185 ASP A N 1
ATOM 1390 C CA . ASP A 1 185 ? -19.981 -0.679 1.369 1.00 95.19 185 ASP A CA 1
ATOM 1391 C C . ASP A 1 185 ? -18.652 -0.603 2.141 1.00 95.19 185 ASP A C 1
ATOM 1393 O O . ASP A 1 185 ? -17.643 -0.074 1.664 1.00 95.19 185 ASP A O 1
ATOM 1397 N N . LEU A 1 186 ? -18.659 -1.091 3.387 1.00 92.38 186 LEU A N 1
ATOM 1398 C CA . LEU A 1 186 ? -17.482 -1.057 4.265 1.00 92.38 186 LEU A CA 1
ATOM 1399 C C . LEU A 1 186 ? -16.328 -1.933 3.762 1.00 92.38 186 LEU A C 1
ATOM 1401 O O . LEU A 1 186 ? -15.170 -1.559 3.944 1.00 92.38 186 LEU A O 1
ATOM 1405 N N . GLU A 1 187 ? -16.614 -3.074 3.133 1.00 94.06 187 GLU A N 1
ATOM 1406 C CA . GLU A 1 187 ? -15.577 -3.951 2.575 1.00 94.06 187 GLU A CA 1
ATOM 1407 C C . GLU A 1 187 ? -14.912 -3.317 1.348 1.00 94.06 187 GLU A C 1
ATOM 1409 O O . GLU A 1 187 ? -13.681 -3.322 1.240 1.00 94.06 187 GLU A O 1
ATOM 1414 N N . GLY A 1 188 ? -15.700 -2.706 0.459 1.00 94.62 188 GLY A N 1
ATOM 1415 C CA . GLY A 1 188 ? -15.183 -1.925 -0.657 1.00 94.62 188 GLY A CA 1
ATOM 1416 C C . GLY A 1 188 ? -14.374 -0.725 -0.173 1.00 94.62 188 GLY A C 1
ATOM 1417 O O . GLY A 1 188 ? -13.243 -0.526 -0.618 1.00 94.62 188 GLY A O 1
ATOM 1418 N N . ALA A 1 189 ? -14.895 0.038 0.793 1.00 94.88 189 ALA A N 1
ATOM 1419 C CA . ALA A 1 189 ? -14.176 1.163 1.389 1.00 94.88 189 ALA A CA 1
ATOM 1420 C C . ALA A 1 189 ? -12.838 0.722 2.001 1.00 94.88 189 ALA A C 1
ATOM 1422 O O . ALA A 1 189 ? -11.809 1.349 1.744 1.00 94.88 189 ALA A O 1
ATOM 1423 N N . LEU A 1 190 ? -12.831 -0.384 2.753 1.00 95.62 190 LEU A N 1
ATOM 1424 C CA . LEU A 1 190 ? -11.624 -0.980 3.320 1.00 95.62 190 LEU A CA 1
ATOM 1425 C C . LEU A 1 190 ? -10.596 -1.300 2.224 1.00 95.62 190 LEU A C 1
ATOM 1427 O O . LEU A 1 190 ? -9.444 -0.881 2.337 1.00 95.62 190 LEU A O 1
ATOM 1431 N N . ALA A 1 191 ? -11.011 -1.954 1.135 1.00 96.31 191 ALA A N 1
ATOM 1432 C CA . ALA A 1 191 ? -10.113 -2.287 0.032 1.00 96.31 191 ALA A CA 1
ATOM 1433 C C . ALA A 1 191 ? -9.442 -1.039 -0.572 1.00 96.31 191 ALA A C 1
ATOM 1435 O O . ALA A 1 191 ? -8.243 -1.059 -0.843 1.00 96.31 191 ALA A O 1
ATOM 1436 N N . TYR A 1 192 ? -10.165 0.071 -0.739 1.00 96.38 192 TYR A N 1
ATOM 1437 C CA . TYR A 1 192 ? -9.575 1.321 -1.234 1.00 96.38 192 TYR A CA 1
ATOM 1438 C C . TYR A 1 192 ? -8.640 1.997 -0.218 1.00 96.38 192 TYR A C 1
ATOM 1440 O O . TYR A 1 192 ? -7.597 2.521 -0.616 1.00 96.38 192 TYR A O 1
ATOM 1448 N N . ALA A 1 193 ? -8.946 1.946 1.084 1.00 95.44 193 ALA A N 1
ATOM 1449 C CA . ALA A 1 193 ? -8.031 2.429 2.126 1.00 95.44 193 ALA A CA 1
ATOM 1450 C C . ALA A 1 193 ? -6.710 1.650 2.142 1.00 95.44 193 ALA A C 1
ATOM 1452 O O . ALA A 1 193 ? -5.643 2.255 2.254 1.00 95.44 193 ALA A O 1
ATOM 1453 N N . GLU A 1 194 ? -6.787 0.321 2.038 1.00 96.69 194 GLU A N 1
ATOM 1454 C CA . GLU A 1 194 ? -5.617 -0.558 1.988 1.00 96.69 194 GLU A CA 1
ATOM 1455 C C . GLU A 1 194 ? -4.731 -0.176 0.793 1.00 96.69 194 GLU A C 1
ATOM 1457 O O . GLU A 1 194 ? -3.532 0.049 0.948 1.00 96.69 194 GLU A O 1
ATOM 1462 N N . ARG A 1 195 ? -5.332 0.007 -0.388 1.00 97.44 195 ARG A N 1
ATOM 1463 C CA . ARG A 1 195 ? -4.609 0.413 -1.602 1.00 97.44 195 ARG A CA 1
ATOM 1464 C C . ARG A 1 195 ? -3.968 1.793 -1.471 1.00 97.44 195 ARG A C 1
ATOM 1466 O O . ARG A 1 195 ? -2.825 1.989 -1.877 1.00 97.44 195 ARG A O 1
ATOM 1473 N N . ALA A 1 196 ? -4.672 2.755 -0.871 1.00 95.44 196 ALA A N 1
ATOM 1474 C CA . ALA A 1 196 ? -4.176 4.122 -0.714 1.00 95.44 196 ALA A CA 1
ATOM 1475 C C . ALA A 1 196 ? -2.871 4.201 0.103 1.00 95.44 196 ALA A C 1
ATOM 1477 O O . ALA A 1 196 ? -2.070 5.116 -0.121 1.00 95.44 196 ALA A O 1
ATOM 1478 N N . LEU A 1 197 ? -2.632 3.243 1.012 1.00 92.56 197 LEU A N 1
ATOM 1479 C CA . LEU A 1 197 ? -1.399 3.159 1.800 1.00 92.56 197 LEU A CA 1
ATOM 1480 C C . LEU A 1 197 ? -0.161 2.766 0.986 1.00 92.56 197 LEU A C 1
ATOM 1482 O O . LEU A 1 197 ? 0.951 3.115 1.389 1.00 92.56 197 LEU A O 1
ATOM 1486 N N . ALA A 1 198 ? -0.321 2.091 -0.157 1.00 92.81 198 ALA A N 1
ATOM 1487 C CA . ALA A 1 198 ? 0.805 1.741 -1.029 1.00 92.81 198 ALA A CA 1
ATOM 1488 C C . ALA A 1 198 ? 1.548 2.987 -1.555 1.00 92.81 198 ALA A C 1
ATOM 1490 O O . ALA A 1 198 ? 2.759 2.954 -1.808 1.00 92.81 198 ALA A O 1
ATOM 1491 N N . TYR A 1 199 ? 0.815 4.099 -1.658 1.00 90.81 199 TYR A N 1
ATOM 1492 C CA . TYR A 1 199 ? 1.255 5.345 -2.279 1.00 90.81 199 TYR A CA 1
ATOM 1493 C C . TYR A 1 199 ? 1.314 6.542 -1.329 1.00 90.81 199 TYR A C 1
ATOM 1495 O O . TYR A 1 199 ? 1.872 7.577 -1.682 1.00 90.81 199 TYR A O 1
ATOM 1503 N N . GLY A 1 200 ? 0.744 6.430 -0.127 1.00 81.94 200 GLY A N 1
ATOM 1504 C CA . GLY A 1 200 ? 0.669 7.525 0.833 1.00 81.94 200 GLY A CA 1
ATOM 1505 C C . GLY A 1 200 ? 0.732 7.029 2.271 1.00 81.94 200 GLY A C 1
ATOM 1506 O O . GLY A 1 200 ? 0.109 6.046 2.642 1.00 81.94 200 GLY A O 1
ATOM 1507 N N . SER A 1 201 ? 1.465 7.739 3.125 1.00 73.44 201 SER A N 1
ATOM 1508 C CA . SER A 1 201 ? 1.635 7.385 4.543 1.00 73.44 201 SER A CA 1
ATOM 1509 C C . SER A 1 201 ? 0.941 8.385 5.476 1.00 73.44 201 SER A C 1
ATOM 1511 O O . SER A 1 201 ? 1.460 8.786 6.522 1.00 73.44 201 SER A O 1
ATOM 1513 N N . HIS A 1 202 ? -0.269 8.800 5.109 1.00 82.81 202 HIS A N 1
ATOM 1514 C CA . HIS A 1 202 ? -1.079 9.704 5.920 1.00 82.81 202 HIS A CA 1
ATOM 1515 C C . HIS A 1 202 ? -1.581 8.992 7.179 1.00 82.81 202 HIS A C 1
ATOM 1517 O O . HIS A 1 202 ? -2.119 7.891 7.105 1.00 82.81 202 HIS A O 1
ATOM 1523 N N . SER A 1 203 ? -1.426 9.613 8.353 1.00 86.50 203 SER A N 1
ATOM 1524 C CA . SER A 1 203 ? -1.895 9.022 9.616 1.00 86.50 203 SER A CA 1
ATOM 1525 C C . SER A 1 203 ? -3.400 8.731 9.594 1.00 86.50 203 SER A C 1
ATOM 1527 O O . SER A 1 203 ? -3.826 7.706 10.111 1.00 86.50 203 SER A O 1
ATOM 1529 N N . ASN A 1 204 ? -4.193 9.568 8.921 1.00 89.56 204 ASN A N 1
ATOM 1530 C CA . ASN A 1 204 ? -5.635 9.360 8.771 1.00 89.56 204 ASN A CA 1
ATOM 1531 C C . ASN A 1 204 ? -5.997 8.040 8.063 1.00 89.56 204 ASN A C 1
ATOM 1533 O O . ASN A 1 204 ? -7.056 7.494 8.348 1.00 89.56 204 ASN A O 1
ATOM 1537 N N . LEU A 1 205 ? -5.140 7.493 7.190 1.00 91.81 205 LEU A N 1
ATOM 1538 C CA . LEU A 1 205 ? -5.419 6.208 6.534 1.00 91.81 205 LEU A CA 1
ATOM 1539 C C . LEU A 1 205 ? -5.391 5.045 7.532 1.00 91.81 205 LEU A C 1
ATOM 1541 O O . LEU A 1 205 ? -6.261 4.183 7.481 1.00 91.81 205 LEU A O 1
ATOM 1545 N N . TYR A 1 206 ? -4.472 5.058 8.504 1.00 94.94 206 TYR A N 1
ATOM 1546 C CA . TYR A 1 206 ? -4.467 4.054 9.575 1.00 94.94 206 TYR A CA 1
ATOM 1547 C C . TYR A 1 206 ? -5.693 4.155 10.475 1.00 94.94 206 TYR A C 1
ATOM 1549 O O . TYR A 1 206 ? -6.242 3.134 10.874 1.00 94.94 206 TYR A O 1
ATOM 1557 N N . TRP A 1 207 ? -6.155 5.375 10.758 1.00 94.88 207 TRP A N 1
ATOM 1558 C CA . TRP A 1 207 ? -7.411 5.573 11.478 1.00 94.88 207 TRP A CA 1
ATOM 1559 C C . TRP A 1 207 ? -8.608 5.006 10.706 1.00 94.88 207 TRP A C 1
ATOM 1561 O O . TRP A 1 207 ? -9.425 4.289 11.283 1.00 94.88 207 TRP A O 1
ATOM 1571 N N . ASN A 1 208 ? -8.693 5.280 9.401 1.00 92.88 208 ASN A N 1
ATOM 1572 C CA . ASN A 1 208 ? -9.768 4.771 8.550 1.00 92.88 208 ASN A CA 1
ATOM 1573 C C . ASN A 1 208 ? -9.758 3.235 8.492 1.00 92.88 208 ASN A C 1
ATOM 1575 O O . ASN A 1 208 ? -10.808 2.619 8.652 1.00 92.88 208 ASN A O 1
ATOM 1579 N N . LEU A 1 209 ? -8.581 2.617 8.345 1.00 95.12 209 LEU A N 1
ATOM 1580 C CA . LEU A 1 209 ? -8.418 1.159 8.359 1.00 95.12 209 LEU A CA 1
ATOM 1581 C C . LEU A 1 209 ? -8.807 0.542 9.697 1.00 95.12 209 LEU A C 1
ATOM 1583 O O . LEU A 1 209 ? -9.580 -0.412 9.732 1.00 95.12 209 LEU A O 1
ATOM 1587 N N . ALA A 1 210 ? -8.319 1.107 10.803 1.00 96.44 210 ALA A N 1
ATOM 1588 C CA . ALA A 1 210 ? -8.689 0.660 12.140 1.00 96.44 210 ALA A CA 1
ATOM 1589 C C . ALA A 1 210 ? -10.206 0.711 12.352 1.00 96.44 210 ALA A C 1
ATOM 1591 O O . ALA A 1 210 ? -10.796 -0.243 12.861 1.00 96.44 210 ALA A O 1
ATOM 1592 N N . SER A 1 211 ? -10.828 1.813 11.930 1.00 95.44 211 SER A N 1
ATOM 1593 C CA . SER A 1 211 ? -12.268 2.038 12.034 1.00 95.44 211 SER A CA 1
ATOM 1594 C C . SER A 1 211 ? -13.055 1.027 11.205 1.00 95.44 211 SER A C 1
ATOM 1596 O O . SER A 1 211 ? -13.944 0.372 11.739 1.00 95.44 211 SER A O 1
ATOM 1598 N N . ALA A 1 212 ? -12.694 0.837 9.933 1.00 95.00 212 ALA A N 1
ATOM 1599 C CA . ALA A 1 212 ? -13.342 -0.138 9.060 1.00 95.00 212 ALA A CA 1
ATOM 1600 C C . ALA A 1 212 ? -13.218 -1.561 9.622 1.00 95.00 212 ALA A C 1
ATOM 1602 O O . ALA A 1 212 ? -14.215 -2.265 9.754 1.00 95.00 212 ALA A O 1
ATOM 1603 N N . HIS A 1 213 ? -12.019 -1.958 10.058 1.00 96.19 213 HIS A N 1
ATOM 1604 C CA . HIS A 1 213 ? -11.810 -3.250 10.703 1.00 96.19 213 HIS A CA 1
ATOM 1605 C C . HIS A 1 213 ? -12.620 -3.414 11.987 1.00 96.19 213 HIS A C 1
ATOM 1607 O O . HIS A 1 213 ? -13.143 -4.499 12.225 1.00 96.19 213 HIS A O 1
ATOM 1613 N N . LEU A 1 214 ? -12.781 -2.355 12.785 1.00 97.06 214 LEU A N 1
ATOM 1614 C CA . LEU A 1 214 ? -13.587 -2.425 14.002 1.00 97.06 214 LEU A CA 1
ATOM 1615 C C . LEU A 1 214 ? -15.052 -2.678 13.662 1.00 97.06 214 LEU A C 1
ATOM 1617 O O . LEU A 1 214 ? -15.678 -3.542 14.271 1.00 97.06 214 LEU A O 1
ATOM 1621 N N . MET A 1 215 ? -15.573 -1.958 12.669 1.00 96.06 215 MET A N 1
ATOM 1622 C CA . MET A 1 215 ? -16.956 -2.094 12.213 1.00 96.06 215 MET A CA 1
ATOM 1623 C C . MET A 1 215 ? -17.230 -3.460 11.570 1.00 96.06 215 MET A C 1
ATOM 1625 O O . MET A 1 215 ? -18.323 -3.996 11.725 1.00 96.06 215 MET A O 1
ATOM 1629 N N . LEU A 1 216 ? -16.223 -4.065 10.933 1.00 95.06 216 LEU A N 1
ATOM 1630 C CA . LEU A 1 216 ? -16.261 -5.447 10.435 1.00 95.06 216 LEU A CA 1
ATOM 1631 C C . LEU A 1 216 ? -16.015 -6.497 11.538 1.00 95.06 216 LEU A C 1
ATOM 1633 O O . LEU A 1 216 ? -16.091 -7.698 11.295 1.00 95.06 216 LEU A O 1
ATOM 1637 N N . GLY A 1 217 ? -15.721 -6.066 12.767 1.00 95.94 217 GLY A N 1
ATOM 1638 C CA . GLY A 1 217 ? -15.510 -6.942 13.915 1.00 95.94 217 GLY A CA 1
ATOM 1639 C C . GLY A 1 217 ? -14.112 -7.560 14.015 1.00 95.94 217 GLY A C 1
ATOM 1640 O O . GLY A 1 217 ? -13.913 -8.465 14.822 1.00 95.94 217 GLY A O 1
ATOM 1641 N N . HIS A 1 218 ? -13.135 -7.097 13.234 1.00 95.62 218 HIS A N 1
ATOM 1642 C CA . HIS A 1 218 ? -11.766 -7.622 13.189 1.00 95.62 218 HIS A CA 1
ATOM 1643 C C . HIS A 1 218 ? -10.888 -7.001 14.296 1.00 95.62 218 HIS A C 1
ATOM 1645 O O . HIS A 1 218 ? -10.030 -6.163 14.009 1.00 95.62 218 HIS A O 1
ATOM 1651 N N . ARG A 1 219 ? -11.070 -7.418 15.561 1.00 95.94 219 ARG A N 1
ATOM 1652 C CA . ARG A 1 219 ? -10.383 -6.834 16.740 1.00 95.94 219 ARG A CA 1
ATOM 1653 C C . ARG A 1 219 ? -8.878 -6.662 16.531 1.00 95.94 219 ARG A C 1
ATOM 1655 O O . ARG A 1 219 ? -8.329 -5.593 16.783 1.00 95.94 219 ARG A O 1
ATOM 1662 N N . ASP A 1 220 ? -8.221 -7.727 16.089 1.00 95.38 220 ASP A N 1
ATOM 1663 C CA . ASP A 1 220 ? -6.761 -7.795 16.007 1.00 95.38 220 ASP A CA 1
ATOM 1664 C C . ASP A 1 220 ? -6.212 -6.853 14.930 1.00 95.38 220 ASP A C 1
ATOM 1666 O O . ASP A 1 220 ? -5.227 -6.154 15.163 1.00 95.38 220 ASP A O 1
ATOM 1670 N N . MET A 1 221 ? -6.916 -6.733 13.799 1.00 95.81 221 MET A N 1
ATOM 1671 C CA . MET A 1 221 ? -6.589 -5.743 12.770 1.00 95.81 221 MET A CA 1
ATOM 1672 C C . MET A 1 221 ? -6.804 -4.318 13.272 1.00 95.81 221 MET A C 1
ATOM 1674 O O . MET A 1 221 ? -5.955 -3.454 13.053 1.00 95.81 221 MET A O 1
ATOM 1678 N N . THR A 1 222 ? -7.908 -4.064 13.982 1.00 97.38 222 THR A N 1
ATOM 1679 C CA . THR A 1 222 ? -8.163 -2.757 14.594 1.00 97.38 222 THR A CA 1
ATOM 1680 C C . THR A 1 222 ? -7.025 -2.359 15.525 1.00 97.38 222 THR A C 1
ATOM 1682 O O . THR A 1 222 ? -6.502 -1.256 15.397 1.00 97.38 222 THR A O 1
ATOM 1685 N N . LEU A 1 223 ? -6.608 -3.249 16.430 1.00 97.06 223 LEU A N 1
ATOM 1686 C CA . LEU A 1 223 ? -5.521 -2.977 17.372 1.00 97.06 223 LEU A CA 1
ATOM 1687 C C . LEU A 1 223 ? -4.207 -2.669 16.653 1.00 97.06 223 LEU A C 1
ATOM 1689 O O . LEU A 1 223 ? -3.546 -1.689 16.997 1.00 97.06 223 LEU A O 1
ATOM 1693 N N . ALA A 1 224 ? -3.854 -3.455 15.637 1.00 95.25 224 ALA A N 1
ATOM 1694 C CA . ALA A 1 224 ? -2.624 -3.246 14.888 1.00 95.25 224 ALA A CA 1
ATOM 1695 C C . ALA A 1 224 ? -2.611 -1.894 14.147 1.00 95.25 224 ALA A C 1
ATOM 1697 O O . ALA A 1 224 ? -1.634 -1.147 14.228 1.00 95.25 224 ALA A O 1
ATOM 1698 N N . PHE A 1 225 ? -3.708 -1.513 13.485 1.00 96.38 225 PHE A N 1
ATOM 1699 C CA . PHE A 1 225 ? -3.782 -0.211 12.812 1.00 96.38 225 PHE A CA 1
ATOM 1700 C C . P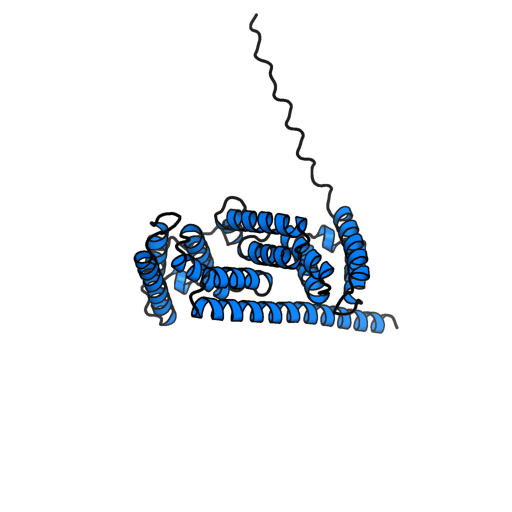HE A 1 225 ? -3.899 0.972 13.781 1.00 96.38 225 PHE A C 1
ATOM 1702 O O . PHE A 1 225 ? -3.342 2.035 13.499 1.00 96.38 225 PHE A O 1
ATOM 1709 N N . LEU A 1 226 ? -4.555 0.813 14.937 1.00 97.00 226 LEU A N 1
ATOM 1710 C CA . LEU A 1 226 ? -4.551 1.840 15.985 1.00 97.00 226 LEU A CA 1
ATOM 1711 C C . LEU A 1 226 ? -3.154 2.038 16.579 1.00 97.00 226 LEU A C 1
ATOM 1713 O O . LEU A 1 226 ? -2.793 3.173 16.894 1.00 97.00 226 LEU A O 1
ATOM 1717 N N . ASP A 1 227 ? -2.349 0.976 16.672 1.00 95.56 227 ASP A N 1
ATOM 1718 C CA . ASP A 1 227 ? -0.952 1.083 17.088 1.00 95.56 227 ASP A CA 1
ATOM 1719 C C . ASP A 1 227 ? -0.127 1.907 16.082 1.00 95.56 227 ASP A C 1
ATOM 1721 O O . ASP A 1 227 ? 0.519 2.893 16.447 1.00 95.56 227 ASP A O 1
ATOM 1725 N N . LEU A 1 228 ? -0.240 1.602 14.785 1.00 93.88 228 LEU A N 1
ATOM 1726 C CA . LEU A 1 228 ? 0.390 2.398 13.721 1.00 93.88 228 LEU A CA 1
ATOM 1727 C C . LEU A 1 228 ? -0.097 3.858 13.712 1.00 93.88 228 LEU A C 1
ATOM 1729 O O . LEU A 1 228 ? 0.683 4.788 13.472 1.00 93.88 228 LEU A O 1
ATOM 1733 N N . TYR A 1 229 ? -1.382 4.079 13.996 1.00 96.00 229 TYR A N 1
ATOM 1734 C CA . TYR A 1 229 ? -1.967 5.410 14.101 1.00 96.00 229 TYR A CA 1
ATOM 1735 C C . TYR A 1 229 ? -1.368 6.214 15.261 1.00 96.00 229 TYR A C 1
ATOM 1737 O O . TYR A 1 229 ? -0.910 7.341 15.048 1.00 96.00 229 TYR A O 1
ATOM 1745 N N . GLN A 1 230 ? -1.319 5.658 16.475 1.00 96.12 230 GLN A N 1
ATOM 1746 C CA . GLN A 1 230 ? -0.794 6.368 17.647 1.00 96.12 230 GLN A CA 1
ATOM 1747 C C . GLN A 1 230 ? 0.719 6.615 17.556 1.00 96.12 230 GLN A C 1
ATOM 1749 O O . GLN A 1 230 ? 1.195 7.655 18.010 1.00 96.12 230 GLN A O 1
ATOM 1754 N N . GLN A 1 231 ? 1.483 5.729 16.904 1.00 93.94 231 GLN A N 1
ATOM 1755 C CA . GLN A 1 231 ? 2.913 5.946 16.645 1.00 93.94 231 GLN A CA 1
ATOM 1756 C C . GLN A 1 231 ? 3.164 7.224 15.824 1.00 93.94 231 GLN A C 1
ATOM 1758 O O . GLN A 1 231 ? 4.184 7.890 16.004 1.00 93.94 231 GLN A O 1
ATOM 1763 N N . ARG A 1 232 ? 2.219 7.598 14.947 1.00 92.88 232 ARG A N 1
ATOM 1764 C CA . ARG A 1 232 ? 2.274 8.829 14.141 1.00 92.88 232 ARG A CA 1
ATOM 1765 C C . ARG A 1 232 ? 1.612 10.041 14.799 1.00 92.88 232 ARG A C 1
ATOM 1767 O O . ARG A 1 232 ? 1.795 11.150 14.305 1.00 92.88 232 ARG A O 1
ATOM 1774 N N . ASN A 1 233 ? 0.877 9.851 15.894 1.00 94.81 233 ASN A N 1
ATOM 1775 C CA . ASN A 1 233 ? 0.174 10.913 16.614 1.00 94.81 233 ASN A CA 1
ATOM 1776 C C . ASN A 1 233 ? 0.500 10.828 18.114 1.00 94.81 233 ASN A C 1
ATOM 1778 O O . ASN A 1 233 ? -0.285 10.263 18.882 1.00 94.81 233 ASN A O 1
ATOM 1782 N N . PRO A 1 234 ? 1.640 11.392 18.559 1.00 94.31 234 PRO A N 1
ATOM 1783 C CA . PRO A 1 234 ? 2.082 11.296 19.950 1.00 94.31 234 PRO A CA 1
ATOM 1784 C C . PRO A 1 234 ? 1.034 11.750 20.974 1.00 94.31 234 PRO A C 1
ATOM 1786 O O . PRO A 1 234 ? 0.928 11.142 22.032 1.00 94.31 234 PRO A O 1
ATOM 1789 N N . GLN A 1 235 ? 0.206 12.745 20.638 1.00 95.62 235 GLN A N 1
ATOM 1790 C CA . GLN A 1 235 ? -0.875 13.222 21.506 1.00 95.62 235 GLN A CA 1
ATOM 1791 C C . GLN A 1 235 ? -1.949 12.152 21.749 1.00 95.62 235 GLN A C 1
ATOM 1793 O O . GLN A 1 235 ? -2.449 12.014 22.861 1.00 95.62 235 GLN A O 1
ATOM 1798 N N . VAL A 1 236 ? -2.285 11.367 20.719 1.00 96.12 236 VAL A N 1
ATOM 1799 C CA . VAL A 1 236 ? -3.222 10.238 20.839 1.00 96.12 236 VAL A CA 1
ATOM 1800 C C . VAL A 1 236 ? -2.602 9.144 21.701 1.00 96.12 236 VAL A C 1
ATOM 1802 O O . VAL A 1 236 ? -3.249 8.636 22.612 1.00 96.12 236 VAL A O 1
ATOM 1805 N N . ARG A 1 237 ? -1.320 8.835 21.474 1.00 96.06 237 ARG A N 1
ATOM 1806 C CA . ARG A 1 237 ? -0.572 7.863 22.281 1.00 96.06 237 ARG A CA 1
ATOM 1807 C C . ARG A 1 237 ? -0.539 8.245 23.767 1.00 96.06 237 ARG A C 1
ATOM 1809 O O . ARG A 1 237 ? -0.619 7.372 24.621 1.00 96.06 237 ARG A O 1
ATOM 1816 N N . GLU A 1 238 ? -0.433 9.532 24.079 1.00 95.88 238 GLU A N 1
ATOM 1817 C CA . GLU A 1 238 ? -0.355 10.048 25.453 1.00 95.88 238 GLU A CA 1
ATOM 1818 C C . GLU A 1 238 ? -1.730 10.239 26.124 1.00 95.88 238 GLU A C 1
ATOM 1820 O O . GLU A 1 238 ? -1.792 10.464 27.334 1.00 95.88 238 GLU A O 1
ATOM 1825 N N . SER A 1 239 ? -2.840 10.113 25.386 1.00 97.50 239 SER A N 1
ATOM 1826 C CA . SER A 1 239 ? -4.193 10.237 25.942 1.00 97.50 239 SER A CA 1
ATOM 1827 C C . SER A 1 239 ? -4.569 9.024 26.792 1.00 97.50 239 SER A C 1
ATOM 1829 O O . SER A 1 239 ? -4.681 7.902 26.296 1.00 97.50 239 SER A O 1
ATOM 1831 N N . ALA A 1 240 ? -4.853 9.262 28.074 1.00 97.25 240 ALA A N 1
ATOM 1832 C CA . ALA A 1 240 ? -5.315 8.226 28.995 1.00 97.25 240 ALA A CA 1
ATOM 1833 C C . ALA A 1 240 ? -6.650 7.607 28.547 1.00 97.25 240 ALA A C 1
ATOM 1835 O O . ALA A 1 240 ? -6.842 6.398 28.666 1.00 97.25 240 ALA A O 1
ATOM 1836 N N . GLU A 1 241 ? -7.561 8.412 27.996 1.00 97.56 241 GLU A N 1
ATOM 1837 C CA . GLU A 1 241 ? -8.836 7.941 27.460 1.00 97.56 241 GLU A CA 1
ATOM 1838 C C . GLU A 1 241 ? -8.628 7.006 26.271 1.00 97.56 241 GLU A C 1
ATOM 1840 O O . GLU A 1 241 ? -9.251 5.948 26.223 1.00 97.56 241 GLU A O 1
ATOM 1845 N N . PHE A 1 242 ? -7.743 7.362 25.335 1.00 97.38 242 PHE A N 1
ATOM 1846 C CA . PHE A 1 242 ? -7.432 6.508 24.190 1.00 97.38 242 PHE A CA 1
ATOM 1847 C C . PHE A 1 242 ? -6.812 5.183 24.646 1.00 97.38 242 PHE A C 1
ATOM 1849 O O . PHE A 1 242 ? -7.279 4.120 24.238 1.00 97.38 242 PHE A O 1
ATOM 1856 N N . GLN A 1 243 ? -5.837 5.230 25.561 1.00 97.62 243 GLN A N 1
ATOM 1857 C CA . GLN A 1 243 ? -5.212 4.023 26.114 1.00 97.62 243 GLN A CA 1
ATOM 1858 C C . GLN A 1 243 ? -6.213 3.130 26.858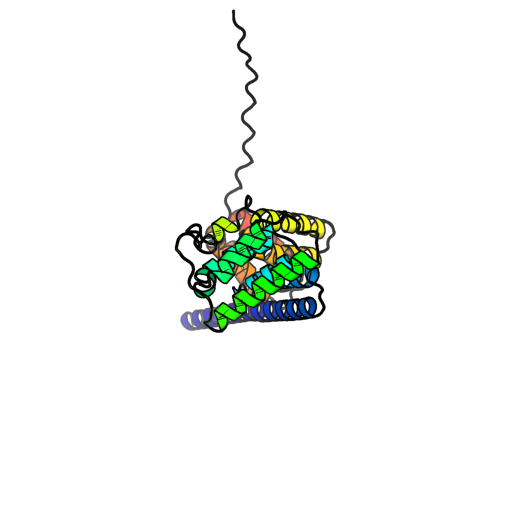 1.00 97.62 243 GLN A C 1
ATOM 1860 O O . GLN A 1 243 ? -6.137 1.906 26.756 1.00 97.62 243 GLN A O 1
ATOM 1865 N N . GLN A 1 244 ? -7.197 3.712 27.552 1.00 97.38 244 GLN A N 1
ATOM 1866 C CA . GLN A 1 244 ? -8.259 2.928 28.180 1.00 97.38 244 GLN A CA 1
ATOM 1867 C C . GLN A 1 244 ? -9.129 2.213 27.140 1.00 97.38 244 GLN A C 1
ATOM 1869 O O . GLN A 1 244 ? -9.492 1.058 27.338 1.00 97.38 244 GLN A O 1
ATOM 1874 N N . VAL A 1 245 ? -9.468 2.867 26.025 1.00 97.50 245 VAL A N 1
ATOM 1875 C CA . VAL A 1 245 ? -10.257 2.214 24.968 1.00 97.50 245 VAL A CA 1
ATOM 1876 C C . VAL A 1 245 ? -9.442 1.130 24.253 1.00 97.50 245 VAL A C 1
ATOM 1878 O O . VAL A 1 245 ? -9.998 0.081 23.941 1.00 97.50 245 VAL A O 1
ATOM 1881 N N . MET A 1 246 ? -8.135 1.335 24.057 1.00 97.19 246 MET A N 1
ATOM 1882 C CA . MET A 1 246 ? -7.223 0.302 23.544 1.00 97.19 246 MET A CA 1
ATOM 1883 C C . MET A 1 246 ? -7.182 -0.932 24.456 1.00 97.19 246 MET A C 1
ATOM 1885 O O . MET A 1 246 ? -7.245 -2.053 23.957 1.00 97.19 246 MET A O 1
ATOM 1889 N N . ALA A 1 247 ? -7.127 -0.740 25.778 1.00 95.75 247 ALA A N 1
ATOM 1890 C CA . ALA A 1 247 ? -7.168 -1.836 26.747 1.00 95.75 247 ALA A CA 1
ATOM 1891 C C . ALA A 1 247 ? -8.505 -2.593 26.701 1.00 95.75 247 ALA A C 1
ATOM 1893 O O . ALA A 1 247 ? -8.519 -3.816 26.595 1.00 95.75 247 ALA A O 1
ATOM 1894 N N . ASP A 1 248 ? -9.628 -1.872 26.685 1.00 96.44 248 ASP A N 1
ATOM 1895 C CA . ASP A 1 248 ? -10.953 -2.491 26.593 1.00 96.44 248 ASP A CA 1
ATOM 1896 C C . ASP A 1 248 ? -11.144 -3.264 25.275 1.00 96.44 248 ASP A C 1
ATOM 1898 O O . ASP A 1 248 ? -11.808 -4.301 25.248 1.00 96.44 248 ASP A O 1
ATOM 1902 N N . LEU A 1 249 ? -10.574 -2.763 24.172 1.00 95.81 249 LEU A N 1
ATOM 1903 C CA . LEU A 1 249 ? -10.574 -3.451 22.882 1.00 95.81 249 LEU A CA 1
ATOM 1904 C C . LEU A 1 249 ? -9.695 -4.709 22.920 1.00 95.81 249 LEU A C 1
ATOM 1906 O O . LEU A 1 249 ? -10.101 -5.730 22.375 1.00 95.81 249 LEU A O 1
ATOM 1910 N N . ALA A 1 250 ? -8.533 -4.663 23.578 1.00 94.81 250 ALA A N 1
ATOM 1911 C CA . ALA A 1 250 ? -7.657 -5.823 23.765 1.00 94.81 250 ALA A CA 1
ATOM 1912 C C . ALA A 1 250 ? -8.326 -6.948 24.577 1.00 94.81 250 ALA A C 1
ATOM 1914 O O . ALA A 1 250 ? -8.133 -8.124 24.265 1.00 94.81 250 ALA A O 1
ATOM 1915 N N . ASP A 1 251 ? -9.155 -6.587 25.559 1.00 94.44 251 ASP A N 1
ATOM 1916 C CA . ASP A 1 251 ? -9.922 -7.529 26.382 1.00 94.44 251 ASP A CA 1
ATOM 1917 C C . ASP A 1 251 ? -11.180 -8.081 25.674 1.00 94.44 251 ASP A C 1
ATOM 1919 O O . ASP A 1 251 ? -11.786 -9.054 26.138 1.00 94.44 251 ASP A O 1
ATOM 1923 N N . ALA A 1 252 ? -11.599 -7.490 24.549 1.00 95.00 252 ALA A N 1
ATOM 1924 C CA . ALA A 1 252 ? -12.740 -7.969 23.769 1.00 95.00 252 ALA A CA 1
ATOM 1925 C C . ALA A 1 252 ? -12.431 -9.311 23.071 1.00 95.00 252 ALA A C 1
ATOM 1927 O O . ALA A 1 252 ? -11.266 -9.638 22.859 1.00 95.00 252 ALA A O 1
ATOM 1928 N N . PRO A 1 253 ? -13.436 -10.107 22.656 1.00 93.44 253 PRO A N 1
ATOM 1929 C CA . PRO A 1 253 ? -13.205 -11.301 21.836 1.00 93.44 253 PRO A CA 1
ATOM 1930 C C . PRO A 1 253 ? -12.557 -10.968 20.474 1.00 93.44 253 PRO A C 1
ATOM 1932 O O . PRO A 1 253 ? -12.797 -9.875 19.962 1.00 93.44 253 PRO A O 1
ATOM 1935 N N . PRO A 1 254 ? -11.806 -11.900 19.840 1.00 89.50 254 PRO A N 1
ATOM 1936 C CA . PRO A 1 254 ? -11.157 -11.668 18.538 1.00 89.50 254 PRO A CA 1
ATOM 1937 C C . PRO A 1 254 ? -12.110 -11.198 17.435 1.00 89.50 254 PRO A C 1
ATOM 1939 O O . PRO A 1 254 ? -11.738 -10.384 16.591 1.00 89.50 254 PRO A O 1
ATOM 1942 N N . THR A 1 255 ? -13.352 -11.682 17.476 1.00 93.94 255 THR A N 1
ATOM 1943 C CA . THR A 1 255 ? -14.446 -11.200 16.634 1.00 93.94 255 THR A CA 1
ATOM 1944 C C . THR A 1 255 ? -15.401 -10.366 17.479 1.00 93.94 255 THR A C 1
ATOM 1946 O O . THR A 1 255 ? -16.023 -10.871 18.418 1.00 93.94 255 THR A O 1
ATOM 1949 N N . VAL A 1 256 ? -15.529 -9.086 17.144 1.00 95.19 256 VAL A N 1
ATOM 1950 C CA . VAL A 1 256 ? -16.381 -8.128 17.854 1.00 95.19 256 VAL A CA 1
ATOM 1951 C C . VAL A 1 256 ? -17.738 -8.048 17.160 1.00 95.19 256 VAL A C 1
ATOM 1953 O O . VAL A 1 256 ? -17.819 -7.765 15.972 1.00 95.19 256 VAL A O 1
ATOM 1956 N N . GLY A 1 257 ? -18.826 -8.279 17.897 1.00 95.94 257 GLY A N 1
ATOM 1957 C CA . GLY A 1 257 ? -20.177 -8.082 17.361 1.00 95.94 257 GLY A CA 1
ATOM 1958 C C . GLY A 1 257 ? -20.499 -6.598 17.144 1.00 95.94 257 GLY A C 1
ATOM 1959 O O . GLY A 1 257 ? -20.052 -5.756 17.926 1.00 95.94 257 GLY A O 1
ATOM 1960 N N . SER A 1 258 ? -21.334 -6.289 16.148 1.00 94.56 258 SER A N 1
ATOM 1961 C CA . SER A 1 258 ? -21.663 -4.917 15.711 1.00 94.56 258 SER A CA 1
ATOM 1962 C C . SER A 1 258 ? -22.007 -3.959 16.855 1.00 94.56 258 SER A C 1
ATOM 1964 O O . SER A 1 258 ? -21.393 -2.910 16.993 1.00 94.56 258 SER A O 1
ATOM 1966 N N . GLY A 1 259 ? -22.893 -4.353 17.775 1.00 96.94 259 GLY A N 1
ATOM 1967 C CA . GLY A 1 259 ? -23.272 -3.477 18.888 1.00 96.94 259 GLY A CA 1
ATOM 1968 C C . GLY A 1 259 ? -22.128 -3.152 19.862 1.00 96.94 259 GLY A C 1
ATOM 1969 O O . GLY A 1 259 ? -22.158 -2.109 20.515 1.00 96.94 259 GLY A O 1
ATOM 1970 N N . LEU A 1 260 ? -21.129 -4.032 20.011 1.00 96.50 260 LEU A N 1
ATOM 1971 C CA . LEU A 1 260 ? -19.913 -3.720 20.771 1.00 96.50 260 LEU A CA 1
ATOM 1972 C C . LEU A 1 260 ? -18.957 -2.856 19.937 1.00 96.50 260 LEU A C 1
ATOM 1974 O O . LEU A 1 260 ? -18.397 -1.909 20.490 1.00 96.50 260 LEU A O 1
ATOM 1978 N N . ALA A 1 261 ? -18.828 -3.135 18.637 1.00 96.88 261 ALA A N 1
ATOM 1979 C CA . ALA A 1 261 ? -18.036 -2.336 17.707 1.00 96.88 261 ALA A CA 1
ATOM 1980 C C . ALA A 1 261 ? -18.495 -0.870 17.688 1.00 96.88 261 ALA A C 1
ATOM 1982 O O . ALA A 1 261 ? -17.672 0.009 17.921 1.00 96.88 261 ALA A O 1
ATOM 1983 N N . ASP A 1 262 ? -19.801 -0.605 17.574 1.00 97.31 262 ASP A N 1
ATOM 1984 C CA . ASP A 1 262 ? -20.377 0.750 17.583 1.00 97.31 262 ASP A CA 1
ATOM 1985 C C . ASP A 1 262 ? -20.001 1.533 18.847 1.00 97.31 262 ASP A C 1
ATOM 1987 O O . ASP A 1 262 ? -19.605 2.702 18.803 1.00 97.31 262 ASP A O 1
ATOM 1991 N N . ARG A 1 263 ? -20.098 0.879 20.014 1.00 97.88 263 ARG A N 1
ATOM 1992 C CA . ARG A 1 263 ? -19.752 1.501 21.300 1.00 97.88 263 ARG A CA 1
ATOM 1993 C C . ARG A 1 263 ? -18.260 1.786 21.409 1.00 97.88 263 ARG A C 1
ATOM 1995 O O . ARG A 1 263 ? -17.885 2.840 21.920 1.00 97.88 263 ARG A O 1
ATOM 2002 N N . LEU A 1 264 ? -17.416 0.849 20.979 1.00 97.56 264 LEU A N 1
ATOM 2003 C CA . LEU A 1 264 ? -15.964 1.028 20.984 1.00 97.56 264 LEU A CA 1
ATOM 2004 C C . LEU A 1 264 ? -15.554 2.126 20.001 1.00 97.56 264 LEU A C 1
ATOM 2006 O O . LEU A 1 264 ? -14.773 2.995 20.375 1.00 97.56 264 LEU A O 1
ATOM 2010 N N . TYR A 1 265 ? -16.153 2.161 18.812 1.00 97.12 265 TYR A N 1
ATOM 2011 C CA . TYR A 1 265 ? -15.923 3.188 17.804 1.00 97.12 265 TYR A CA 1
ATOM 2012 C C . TYR A 1 265 ? -16.287 4.583 18.324 1.00 97.12 265 TYR A C 1
ATOM 2014 O O . TYR A 1 265 ? -15.457 5.490 18.289 1.00 97.12 265 TYR A O 1
ATOM 2022 N N . ALA A 1 266 ? -17.478 4.756 18.907 1.00 97.69 266 ALA A N 1
ATOM 2023 C CA . ALA A 1 266 ? -17.899 6.038 19.475 1.00 97.69 266 ALA A CA 1
ATOM 2024 C C . ALA A 1 266 ? -16.940 6.537 20.574 1.00 97.69 266 ALA A C 1
ATOM 2026 O O . ALA A 1 266 ? -16.625 7.729 20.654 1.00 97.69 266 ALA A O 1
ATOM 2027 N N . ARG A 1 267 ? -16.438 5.620 21.412 1.00 98.12 267 ARG A N 1
ATOM 2028 C CA . ARG A 1 267 ? -15.456 5.935 22.457 1.00 98.12 267 ARG A CA 1
ATOM 2029 C C . ARG A 1 267 ? -14.084 6.276 21.881 1.00 98.12 267 ARG A C 1
ATOM 2031 O O . ARG A 1 267 ? -13.495 7.254 22.336 1.00 98.12 267 ARG A O 1
ATOM 2038 N N . LEU A 1 268 ? -13.600 5.513 20.897 1.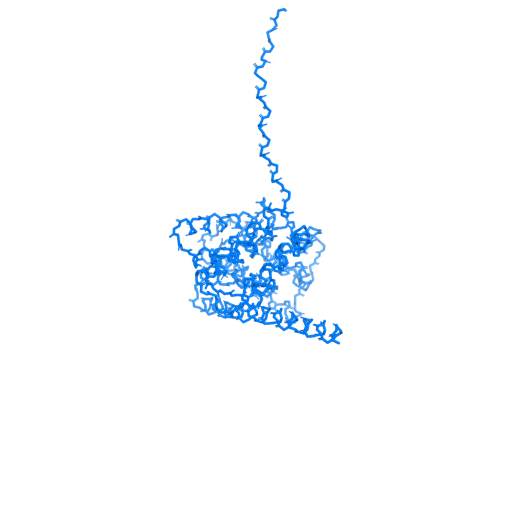00 97.12 268 LEU A N 1
ATOM 2039 C CA . LEU A 1 268 ? -12.350 5.791 20.185 1.00 97.12 268 LEU A CA 1
ATOM 2040 C C . LEU A 1 268 ? -12.404 7.175 19.538 1.00 97.12 268 LEU A C 1
ATOM 2042 O O . LEU A 1 268 ? -11.515 7.986 19.781 1.00 97.12 268 LEU A O 1
ATOM 2046 N N . ASN A 1 269 ? -13.468 7.473 18.787 1.00 96.25 269 ASN A N 1
ATOM 2047 C CA . ASN A 1 269 ? -13.631 8.758 18.113 1.00 96.25 269 ASN A CA 1
ATOM 2048 C C . ASN A 1 269 ? -13.618 9.918 19.122 1.00 96.25 269 ASN A C 1
ATOM 2050 O O . ASN A 1 269 ? -12.854 10.865 18.976 1.00 96.25 269 ASN A O 1
ATOM 2054 N N . SER A 1 270 ? -14.374 9.798 20.220 1.00 96.50 270 SER A N 1
ATOM 2055 C CA . SER A 1 270 ? -14.382 10.808 21.288 1.00 96.50 270 SER A CA 1
ATOM 2056 C C . SER A 1 270 ? -13.029 10.970 21.997 1.00 96.50 270 SER A C 1
ATOM 2058 O O . SER A 1 270 ? -12.707 12.063 22.471 1.00 96.50 270 SER A O 1
ATOM 2060 N N . ALA A 1 271 ? -12.247 9.897 22.138 1.00 96.56 271 ALA A N 1
ATOM 2061 C CA . ALA A 1 271 ? -10.907 9.969 22.716 1.00 96.56 271 ALA A CA 1
ATOM 2062 C C . ALA A 1 271 ? -9.932 10.681 21.765 1.00 96.56 271 ALA A C 1
ATOM 2064 O O . ALA A 1 271 ? -9.225 11.590 22.194 1.00 96.56 271 ALA A O 1
ATOM 2065 N N . VAL A 1 272 ? -9.950 10.335 20.474 1.00 95.81 272 VAL A N 1
ATOM 2066 C CA . VAL A 1 272 ? -9.112 10.973 19.446 1.00 95.81 272 VAL A CA 1
ATOM 2067 C C . VAL A 1 272 ? -9.449 12.455 19.284 1.00 95.81 272 VAL A C 1
ATOM 2069 O O . VAL A 1 272 ? -8.536 13.279 19.295 1.00 95.81 272 VAL A O 1
ATOM 2072 N N . ASP A 1 273 ? -10.735 12.810 19.227 1.00 94.38 273 ASP A N 1
ATOM 2073 C CA . ASP A 1 273 ? -11.192 14.202 19.104 1.00 94.38 273 ASP A CA 1
ATOM 2074 C C . ASP A 1 273 ? -10.729 15.084 20.272 1.00 94.38 273 ASP A C 1
ATOM 2076 O O . ASP A 1 273 ? -10.473 16.273 20.094 1.00 94.38 273 ASP A O 1
ATOM 2080 N N . ARG A 1 274 ? -10.615 14.513 21.478 1.00 95.19 274 ARG A N 1
ATOM 2081 C CA . ARG A 1 274 ? -10.113 15.227 22.662 1.00 95.19 274 ARG A CA 1
ATOM 2082 C C . ARG A 1 274 ? -8.591 15.275 22.733 1.00 95.19 274 ARG A C 1
ATOM 2084 O O . ARG A 1 274 ? -8.048 16.223 23.294 1.00 95.19 274 ARG A O 1
ATOM 2091 N N . ALA A 1 275 ? -7.916 14.253 22.211 1.00 94.56 275 ALA A N 1
ATOM 2092 C CA . ALA A 1 275 ? -6.462 14.157 22.227 1.00 94.56 275 ALA A CA 1
ATOM 2093 C C . ALA A 1 275 ? -5.807 15.065 21.178 1.00 94.56 275 ALA A C 1
ATOM 2095 O O . ALA A 1 275 ? -4.739 15.631 21.416 1.00 94.56 275 ALA A O 1
ATOM 2096 N N . LEU A 1 276 ? -6.427 15.201 20.004 1.00 92.31 276 LEU A N 1
ATOM 2097 C CA . LEU A 1 276 ? -5.908 16.046 18.939 1.00 92.31 276 LEU A CA 1
ATOM 2098 C C . LEU A 1 276 ? -6.317 17.508 19.151 1.00 92.31 276 LEU A C 1
ATOM 2100 O O . LEU A 1 276 ? -7.448 17.788 19.547 1.00 92.31 276 LEU A O 1
ATOM 2104 N N . PRO A 1 277 ? -5.424 18.473 18.863 1.00 82.81 277 PRO A N 1
ATOM 2105 C CA . PRO A 1 277 ? -5.808 19.874 18.884 1.00 82.81 277 PRO A CA 1
ATOM 2106 C C . PRO A 1 277 ? -6.940 20.111 17.873 1.00 82.81 277 PRO A C 1
ATOM 2108 O O . PRO A 1 277 ? -6.955 19.467 16.815 1.00 82.81 277 PRO A O 1
ATOM 2111 N N . PRO A 1 278 ? -7.865 21.051 18.148 1.00 77.12 278 PRO A N 1
ATOM 2112 C CA . PRO A 1 278 ? -8.886 21.415 17.180 1.00 77.12 278 PRO A CA 1
ATOM 2113 C C . PRO A 1 278 ? -8.195 21.781 15.869 1.00 77.12 278 PRO A C 1
ATOM 2115 O O . PRO A 1 278 ? -7.256 22.584 15.856 1.00 77.12 278 PRO A O 1
ATOM 2118 N N . ARG A 1 279 ? -8.630 21.161 14.765 1.00 68.56 279 ARG A N 1
ATOM 2119 C CA . ARG A 1 279 ? -8.098 21.506 13.445 1.00 68.56 279 ARG A CA 1
ATOM 2120 C C . ARG A 1 279 ? -8.290 23.012 13.265 1.00 68.56 279 ARG A C 1
ATOM 2122 O O . ARG A 1 279 ? -9.396 23.488 13.539 1.00 68.56 279 ARG A O 1
ATOM 2129 N N . PRO A 1 280 ? -7.259 23.767 12.842 1.00 54.41 280 PRO A N 1
ATOM 2130 C CA . PRO A 1 280 ? -7.458 25.167 12.522 1.00 54.41 280 PRO A CA 1
ATOM 2131 C C . PRO A 1 280 ? -8.613 25.229 11.528 1.00 54.41 280 PRO A C 1
ATOM 2133 O O . PRO A 1 280 ? -8.582 24.560 10.491 1.00 54.41 280 PRO A O 1
ATOM 2136 N N . THR A 1 281 ? -9.664 25.970 11.877 1.00 50.50 281 THR A N 1
ATOM 2137 C CA . THR A 1 281 ? -10.704 26.314 10.913 1.00 50.50 281 THR A CA 1
ATOM 2138 C C . THR A 1 281 ? -9.977 26.863 9.691 1.00 50.50 281 THR A C 1
ATOM 2140 O O . THR A 1 281 ? -9.070 27.683 9.884 1.00 50.50 281 THR A O 1
ATOM 2143 N N . PRO A 1 282 ? -10.292 26.403 8.460 1.00 47.91 282 PRO A N 1
ATOM 2144 C CA . PRO A 1 282 ? -9.714 26.992 7.260 1.00 47.91 282 PRO A CA 1
ATOM 2145 C C . PRO A 1 282 ? -9.912 28.487 7.421 1.00 47.91 282 PRO A C 1
ATOM 2147 O O . PRO A 1 282 ? -11.063 28.913 7.565 1.00 47.91 282 PRO A O 1
ATOM 2150 N N . SER A 1 283 ? -8.816 29.241 7.584 1.00 48.34 283 SER A N 1
ATOM 2151 C CA . SER A 1 283 ? -8.936 30.639 7.973 1.00 48.34 283 SER A CA 1
ATOM 2152 C C . SER A 1 283 ? -9.901 31.250 6.976 1.00 48.34 283 SER A C 1
ATOM 2154 O O . SER A 1 283 ? -9.741 31.040 5.768 1.00 48.34 283 SER A O 1
ATOM 2156 N N . ALA A 1 284 ? -10.945 31.922 7.471 1.00 46.53 284 ALA A N 1
ATOM 2157 C CA . ALA A 1 284 ? -11.779 32.745 6.617 1.00 46.53 284 ALA A CA 1
ATOM 2158 C C . ALA A 1 284 ? -10.804 33.502 5.717 1.00 46.53 284 ALA A C 1
ATOM 2160 O O . ALA A 1 284 ? -9.887 34.153 6.236 1.00 46.53 284 ALA A O 1
ATOM 2161 N N . ARG A 1 285 ? -10.881 33.272 4.397 1.00 43.00 285 ARG A N 1
ATOM 2162 C CA . ARG A 1 285 ? -10.023 33.984 3.449 1.00 43.00 285 ARG A CA 1
ATOM 2163 C C . ARG A 1 285 ? -10.094 35.450 3.873 1.00 43.00 285 ARG A C 1
ATOM 2165 O O . ARG A 1 285 ? -11.221 35.924 4.058 1.00 43.00 285 ARG A O 1
ATOM 2172 N N . PRO A 1 286 ? -8.961 36.136 4.115 1.00 44.56 286 PRO A N 1
ATOM 2173 C CA . PRO A 1 286 ? -9.025 37.554 4.425 1.00 44.56 286 PRO A CA 1
ATOM 2174 C C . PRO A 1 286 ? -9.906 38.208 3.353 1.00 44.56 286 PRO A C 1
ATOM 2176 O O . PRO A 1 286 ? -9.773 37.832 2.180 1.00 44.56 286 PRO A O 1
ATOM 2179 N N . PRO A 1 287 ? -10.870 39.067 3.734 1.00 50.38 287 PRO A N 1
ATOM 2180 C CA . PRO A 1 287 ? -11.792 39.649 2.773 1.00 50.38 287 PRO A CA 1
ATOM 2181 C C . PRO A 1 287 ? -10.973 40.242 1.629 1.00 50.38 287 PRO A C 1
ATOM 2183 O O . PRO A 1 287 ? -9.995 40.954 1.868 1.00 50.38 287 PRO A O 1
ATOM 2186 N N . VAL A 1 288 ? -11.330 39.882 0.394 1.00 55.69 288 VAL A N 1
ATOM 2187 C CA . VAL A 1 288 ? -10.720 40.470 -0.799 1.00 55.69 288 VAL A CA 1
ATOM 2188 C C . VAL A 1 288 ? -10.909 41.974 -0.667 1.00 55.69 288 VAL A C 1
ATOM 2190 O O . VAL A 1 288 ? -12.036 42.461 -0.638 1.00 55.69 288 VAL A O 1
ATOM 2193 N N . ARG A 1 289 ? -9.804 42.698 -0.502 1.00 48.00 289 ARG A N 1
ATOM 2194 C CA . ARG A 1 289 ? -9.811 44.150 -0.379 1.00 48.00 289 ARG A CA 1
ATOM 2195 C C . ARG A 1 289 ? -10.186 44.705 -1.753 1.00 48.00 289 ARG A C 1
ATOM 2197 O O . ARG A 1 289 ? -9.363 44.693 -2.660 1.00 48.00 289 ARG A O 1
ATOM 2204 N N . THR A 1 290 ? -11.441 45.112 -1.928 1.00 56.88 290 THR A N 1
ATOM 2205 C CA . THR A 1 290 ? -11.961 45.689 -3.182 1.00 56.88 290 THR A CA 1
ATOM 2206 C C . THR A 1 290 ? -11.738 47.196 -3.275 1.00 56.88 290 THR A C 1
ATOM 2208 O O . THR A 1 290 ? -12.387 47.854 -4.084 1.00 56.88 290 THR A O 1
ATOM 2211 N N . ASP A 1 291 ? -10.838 47.757 -2.465 1.00 58.03 291 ASP A N 1
ATOM 2212 C CA . ASP A 1 291 ? -10.481 49.170 -2.540 1.00 58.03 291 ASP A CA 1
ATOM 2213 C C . ASP A 1 291 ? -9.648 49.395 -3.811 1.00 58.03 291 ASP A C 1
ATOM 2215 O O . ASP A 1 291 ? -8.417 49.397 -3.796 1.00 58.03 291 ASP A O 1
ATOM 2219 N N . VAL A 1 292 ? -10.338 49.548 -4.940 1.00 51.88 292 VAL A N 1
ATOM 2220 C CA . VAL A 1 292 ? -9.816 50.294 -6.080 1.00 51.88 292 VAL A CA 1
ATOM 2221 C C . VAL A 1 292 ? -9.660 51.717 -5.567 1.00 51.88 292 VAL A C 1
ATOM 2223 O O . VAL A 1 292 ? -10.647 52.350 -5.197 1.00 51.88 292 VAL A O 1
ATOM 2226 N N . GLY A 1 293 ? -8.414 52.176 -5.466 1.00 49.03 293 GLY A N 1
ATOM 2227 C CA . GLY A 1 293 ? -8.107 53.553 -5.116 1.00 49.03 293 GLY A CA 1
ATOM 2228 C C . GLY A 1 293 ? -8.909 54.496 -6.005 1.00 49.03 293 GLY A C 1
ATOM 2229 O O . GLY A 1 293 ? -8.705 54.535 -7.215 1.00 49.03 293 GLY A O 1
ATOM 2230 N N . GLY A 1 294 ? -9.842 55.220 -5.392 1.00 46.47 294 GLY A N 1
ATOM 2231 C CA . GLY A 1 294 ? -10.332 56.465 -5.950 1.00 46.47 294 GLY A CA 1
ATOM 2232 C C . GLY A 1 294 ? -9.197 57.468 -5.837 1.00 46.47 294 GLY A C 1
ATOM 2233 O O . GLY A 1 294 ? -8.861 57.897 -4.735 1.00 46.47 294 GLY A O 1
ATOM 2234 N N . GLU A 1 295 ? -8.566 57.756 -6.967 1.00 52.22 295 GLU A N 1
ATOM 2235 C CA . GLU A 1 295 ? -7.812 58.985 -7.163 1.00 52.22 295 GLU A CA 1
ATOM 2236 C C . GLU A 1 295 ? -8.812 60.148 -7.164 1.00 52.22 295 GLU A C 1
ATOM 2238 O O . GLU A 1 295 ? -9.613 60.241 -8.090 1.00 52.22 295 GLU A O 1
ATOM 2243 N N . GLU A 1 296 ? -8.766 61.001 -6.138 1.00 48.62 296 GLU A N 1
ATOM 2244 C CA . GLU A 1 296 ? -8.953 62.460 -6.233 1.00 48.62 296 GLU A CA 1
ATOM 2245 C C . GLU A 1 296 ? -8.063 63.152 -5.191 1.00 48.62 296 GLU A C 1
ATOM 2247 O O . GLU A 1 296 ? -8.052 62.707 -4.017 1.00 48.62 296 GLU A O 1
#

Radius of gyration: 23.34 Å; chains: 1; bounding box: 52×78×73 Å

Foldseek 3Di:
DVVVVVVVVVVLVVVLLVLLLVVLVVQLVVLQVQLVVCVVVVVLVSSLLSLLLSCLRPNDLVSLQSNLLSCLQQQQLQSNLLSLLQSLLVPVLLLFFLLNLVLSVVSNPAPNGNPDNVVSVVSSVSNVVSVVCSVVVNGDTDDPVSRPGSPDPCHPQNCLDCPHPLVVVLVVLQVQLVVCVVVVNLVSSLSSLSSSSSRHDDLVSLVSNLLSCLQQQQLSNNLNSVVSSCVVPVLCVPQPQNVVLSVVSSVDPRGGDNVRSVVSSVSNVVSVCVSDDDDPDPPPPPPPPPCPDDDD

Secondary structure (DSSP, 8-state):
-HHHHHHHHHHHHHHHHHHHHHHHHHHHHHHHHHHHHHHHHT-HHHHHHHHHHHHHHS--HHHHHHHHHHHHHHTBHHHHHHHHHHHHHH-HHHHHBHHHHHHHHHHHTS-SB---HHHHHHHHHHHHHHHHHHHTT-PPBPPTTT--SS--SS-GGGTSSTTSHHHHHHHHHHHHHHHHHHTT-HHHHHHHHHHHHTT---HHHHHHHHHHHHHTTBHHHHHHHHHHHHHH-HHHHH-HHHHHHHHHHHTS-SB--HHHHHHHHHHHHHHHHHHSPPPPP---PPP---------

pLDDT: mean 88.74, std 14.95, range [41.47, 98.56]

Sequence (296 aa):
MRTWCLVAAVVVAVAVALGAYASMGDRGEELFREGVRLAGEGDYEGAVAFFERTMAYTPTVNVLWNIACCHVVLGNRDLAVSCLDRYMEHDTAFQESAEMQAVVAAIAAEPHNIPNLDRRGELWNGVEAASRAVEEGRSTPATAEQRQYGVSGRGARAKTGDATVEGMQSLILTADLAERAREDDLEGALAYAERALAYGSHSNLYWNLASAHLMLGHRDMTLAFLDLYQQRNPQVRESAEFQQVMADLADAPPTVGSGLADRLYARLNSAVDRALPPRPTPSARPPVRTDVGGEE